Protein AF-A0A9P9PQZ5-F1 (afdb_monomer_lite)

Structure (mmCIF, N/CA/C/O backbone):
data_AF-A0A9P9PQZ5-F1
#
_entry.id   AF-A0A9P9PQZ5-F1
#
loop_
_atom_site.group_PDB
_atom_site.id
_atom_site.type_symbol
_atom_site.label_atom_id
_atom_site.label_alt_id
_atom_site.label_comp_id
_atom_site.label_asym_id
_atom_site.label_entity_id
_atom_site.label_seq_id
_atom_site.pdbx_PDB_ins_code
_atom_site.Cartn_x
_atom_site.Cartn_y
_atom_site.Cartn_z
_atom_site.occupancy
_atom_site.B_iso_or_equiv
_atom_site.auth_seq_id
_atom_site.auth_comp_id
_atom_site.auth_asym_id
_atom_site.auth_atom_id
_atom_site.pdbx_PDB_model_num
ATOM 1 N N . VAL A 1 1 ? 8.000 -2.025 11.837 1.00 77.75 1 VAL A N 1
ATOM 2 C CA . VAL A 1 1 ? 7.475 -1.494 13.121 1.00 77.75 1 VAL A CA 1
ATOM 3 C C . VAL A 1 1 ? 5.986 -1.172 13.038 1.00 77.75 1 VAL A C 1
ATOM 5 O O . VAL A 1 1 ? 5.235 -1.848 13.720 1.00 77.75 1 VAL A O 1
ATOM 8 N N . ALA A 1 2 ? 5.538 -0.250 12.173 1.00 85.12 2 ALA A N 1
ATOM 9 C CA . ALA A 1 2 ? 4.115 0.112 12.037 1.00 85.12 2 ALA A CA 1
ATOM 10 C C . ALA A 1 2 ? 3.178 -1.109 11.877 1.00 85.12 2 ALA A C 1
ATOM 12 O O . ALA A 1 2 ? 2.240 -1.282 12.643 1.00 85.12 2 ALA A O 1
ATOM 13 N N . PHE A 1 3 ? 3.499 -2.036 10.969 1.00 86.75 3 PHE A N 1
ATOM 14 C CA . PHE A 1 3 ? 2.690 -3.246 10.754 1.00 86.75 3 PHE A CA 1
ATOM 15 C C . PHE A 1 3 ? 2.544 -4.134 11.991 1.00 86.75 3 PHE A C 1
ATOM 17 O O . PHE A 1 3 ? 1.441 -4.551 12.331 1.00 86.75 3 PHE A O 1
ATOM 24 N N . VAL A 1 4 ? 3.650 -4.360 12.700 1.00 91.50 4 VAL A N 1
ATOM 25 C CA . VAL A 1 4 ? 3.657 -5.147 13.937 1.00 91.50 4 VAL A CA 1
ATOM 26 C C . VAL A 1 4 ? 2.795 -4.468 15.001 1.00 91.50 4 VAL A C 1
ATOM 28 O O . VAL A 1 4 ? 1.971 -5.130 15.620 1.00 91.50 4 VAL A O 1
ATOM 31 N N . LEU A 1 5 ? 2.912 -3.143 15.159 1.00 90.25 5 LEU A N 1
ATOM 32 C CA . LEU A 1 5 ? 2.084 -2.378 16.096 1.00 90.25 5 LEU A CA 1
ATOM 33 C C . LEU A 1 5 ? 0.595 -2.468 15.746 1.00 90.25 5 LEU A C 1
ATOM 35 O O . LEU A 1 5 ? -0.219 -2.685 16.639 1.00 90.25 5 LEU A O 1
ATOM 39 N N . THR A 1 6 ? 0.235 -2.360 14.463 1.00 89.69 6 THR A N 1
ATOM 40 C CA . THR A 1 6 ? -1.161 -2.508 14.029 1.00 89.69 6 THR A CA 1
ATOM 41 C C . THR A 1 6 ? -1.720 -3.863 14.445 1.00 89.69 6 THR A C 1
ATOM 43 O O . THR A 1 6 ? -2.796 -3.904 15.032 1.00 89.69 6 THR A O 1
ATOM 46 N N . ILE A 1 7 ? -1.002 -4.962 14.194 1.00 91.88 7 ILE A N 1
ATOM 47 C CA . ILE A 1 7 ? -1.482 -6.308 14.541 1.00 91.88 7 ILE A CA 1
ATOM 48 C C . ILE A 1 7 ? -1.582 -6.478 16.060 1.00 91.88 7 ILE A C 1
ATOM 50 O O . ILE A 1 7 ? -2.645 -6.854 16.554 1.00 91.88 7 ILE A O 1
ATOM 54 N N . SER A 1 8 ? -0.520 -6.158 16.804 1.00 93.75 8 SER A N 1
ATOM 55 C CA . SER A 1 8 ? -0.482 -6.361 18.258 1.00 93.75 8 SER A CA 1
ATOM 56 C C . SER A 1 8 ? -1.590 -5.593 18.979 1.00 93.75 8 SER A C 1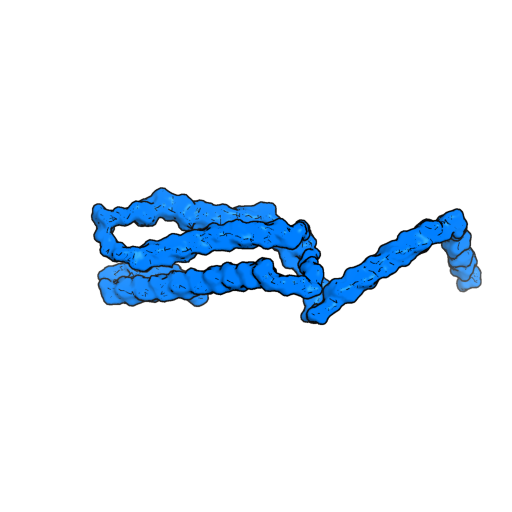
ATOM 58 O O . SER A 1 8 ? -2.344 -6.185 19.748 1.00 93.75 8 SER A O 1
ATOM 60 N N . PHE A 1 9 ? -1.759 -4.302 18.675 1.00 92.25 9 PHE A N 1
ATOM 61 C CA . PHE A 1 9 ? -2.799 -3.484 19.305 1.00 92.25 9 PHE A CA 1
ATOM 62 C C . PHE A 1 9 ? -4.204 -3.807 18.791 1.00 92.25 9 PHE A C 1
ATOM 64 O O . PHE A 1 9 ? -5.182 -3.538 19.484 1.00 92.25 9 PHE A O 1
ATOM 71 N N . THR A 1 10 ? -4.339 -4.385 17.591 1.00 90.75 10 THR A N 1
ATOM 72 C CA . THR A 1 10 ? -5.624 -4.937 17.130 1.00 90.75 10 THR A CA 1
ATOM 73 C C . THR A 1 10 ? -6.041 -6.098 18.014 1.00 90.75 10 THR A C 1
ATOM 75 O O . THR A 1 10 ? -7.138 -6.068 18.564 1.00 90.75 10 THR A O 1
ATOM 78 N N . ILE A 1 11 ? -5.148 -7.067 18.221 1.00 93.56 11 ILE A N 1
ATOM 79 C CA . ILE A 1 11 ? -5.395 -8.211 19.104 1.00 93.56 11 ILE A CA 1
ATOM 80 C C . ILE A 1 11 ? -5.730 -7.719 20.518 1.00 93.56 11 ILE A C 1
ATOM 82 O O . ILE A 1 11 ? -6.761 -8.097 21.067 1.00 93.56 11 ILE A O 1
ATOM 86 N N . GLU A 1 12 ? -4.925 -6.819 21.085 1.00 92.12 12 GLU A N 1
ATOM 87 C CA . GLU A 1 12 ? -5.163 -6.292 22.435 1.00 92.12 12 GLU A CA 1
ATOM 88 C C . GLU A 1 12 ? -6.527 -5.595 22.567 1.00 92.12 12 GLU A C 1
ATOM 90 O O . GLU A 1 12 ? -7.256 -5.848 23.526 1.00 92.12 12 GLU A O 1
ATOM 95 N N . SER A 1 13 ? -6.922 -4.793 21.572 1.00 88.75 13 SER A N 1
ATOM 96 C CA . SER A 1 13 ? -8.229 -4.122 21.539 1.00 88.75 13 SER A CA 1
ATOM 97 C C . SER A 1 13 ? -9.412 -5.107 21.523 1.00 88.75 13 SER A C 1
ATOM 99 O O . SER A 1 13 ? -10.468 -4.799 22.080 1.00 88.75 13 SER A O 1
ATOM 101 N N . PHE A 1 14 ? -9.242 -6.299 20.933 1.00 88.94 14 PHE A N 1
ATOM 102 C CA . PHE A 1 14 ? -10.271 -7.347 20.912 1.00 88.94 14 PHE A CA 1
ATOM 103 C C . PHE A 1 14 ? -10.408 -8.095 22.243 1.00 88.94 14 PHE A C 1
ATOM 105 O O . PHE A 1 14 ? -11.520 -8.477 22.606 1.00 88.94 14 PHE A O 1
ATOM 112 N N . TYR A 1 15 ? -9.305 -8.313 22.962 1.00 92.12 15 TYR A N 1
ATOM 113 C CA . TYR A 1 15 ? -9.300 -9.111 24.195 1.00 92.12 15 TYR A CA 1
ATOM 114 C C . TYR A 1 15 ? -9.419 -8.282 25.483 1.00 92.12 15 TYR A C 1
ATOM 116 O O . TYR A 1 15 ? -9.576 -8.857 26.559 1.00 92.12 15 TYR A O 1
ATOM 124 N N . THR A 1 16 ? -9.376 -6.949 25.403 1.00 92.31 16 THR A N 1
ATOM 125 C CA . THR A 1 16 ? -9.509 -6.064 26.568 1.00 92.31 16 THR A CA 1
ATOM 126 C C . THR A 1 16 ? -10.906 -5.445 26.690 1.00 92.31 16 THR A C 1
ATOM 128 O O . THR A 1 16 ? -11.510 -5.009 25.708 1.00 92.31 16 THR A O 1
ATOM 131 N N . LEU A 1 17 ? -11.421 -5.363 27.921 1.00 91.25 17 LEU A N 1
ATOM 132 C CA . LEU A 1 17 ? -12.649 -4.622 28.243 1.00 91.25 17 LEU A CA 1
ATOM 133 C C . LEU A 1 17 ? -12.361 -3.211 28.786 1.00 91.25 17 LEU A C 1
ATOM 135 O O . LEU A 1 17 ? -13.286 -2.406 28.897 1.00 91.25 17 LEU A O 1
ATOM 139 N N . ASP A 1 18 ? -11.103 -2.885 29.103 1.00 92.75 18 ASP A N 1
ATOM 140 C CA . ASP A 1 18 ? -10.734 -1.576 29.647 1.00 92.75 18 ASP A CA 1
ATOM 141 C C . ASP A 1 18 ? -10.797 -0.490 28.560 1.00 92.75 18 ASP A C 1
ATOM 143 O O . ASP A 1 18 ? -10.014 -0.470 27.604 1.00 92.75 18 ASP A O 1
ATOM 147 N N . ALA A 1 19 ? -11.715 0.462 28.733 1.00 90.88 19 ALA A N 1
ATOM 148 C CA . ALA A 1 19 ? -11.906 1.585 27.823 1.00 90.88 19 ALA A CA 1
ATOM 149 C C . ALA A 1 19 ? -10.646 2.453 27.655 1.00 90.88 19 ALA A C 1
ATOM 151 O O . ALA A 1 19 ? -10.428 3.012 26.577 1.00 90.88 19 ALA A O 1
ATOM 152 N N . LYS A 1 20 ? -9.793 2.569 28.679 1.00 92.75 20 LYS A N 1
ATOM 153 C CA . LYS A 1 20 ? -8.542 3.332 28.591 1.00 92.75 20 LYS A CA 1
ATOM 154 C C . LYS A 1 20 ? -7.564 2.657 27.631 1.00 92.75 20 LYS A C 1
ATOM 156 O O . LYS A 1 20 ? -7.021 3.326 26.753 1.00 92.75 20 LYS A O 1
ATOM 161 N N . ILE A 1 21 ? -7.391 1.341 27.759 1.00 90.75 21 ILE A N 1
ATOM 162 C CA . ILE A 1 21 ? -6.504 0.552 26.891 1.00 90.75 21 ILE A CA 1
ATOM 163 C C . ILE A 1 21 ? -7.018 0.583 25.449 1.00 90.75 21 ILE A C 1
ATOM 165 O O . ILE A 1 21 ? -6.238 0.830 24.531 1.00 90.75 21 ILE A O 1
ATOM 169 N N . LYS A 1 22 ? -8.335 0.460 25.238 1.00 90.44 22 LYS A N 1
ATOM 170 C CA . LYS A 1 22 ? -8.943 0.560 23.897 1.00 90.44 22 LYS A CA 1
ATOM 171 C C . LYS A 1 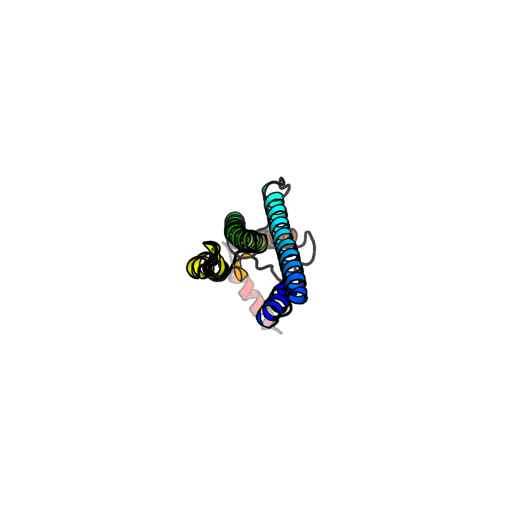22 ? -8.689 1.909 23.230 1.00 90.44 22 LYS A C 1
ATOM 173 O O . LYS A 1 22 ? -8.368 1.953 22.046 1.00 90.44 22 LYS A O 1
ATOM 178 N N . ASN A 1 23 ? -8.800 3.007 23.978 1.00 91.56 23 ASN A N 1
ATOM 179 C CA . ASN A 1 23 ? -8.508 4.340 23.449 1.00 91.56 23 ASN A CA 1
ATOM 180 C C . ASN A 1 23 ? -7.032 4.484 23.055 1.00 91.56 23 ASN A C 1
ATOM 182 O O . ASN A 1 23 ? -6.733 5.008 21.983 1.00 91.56 23 ASN A O 1
ATOM 186 N N . VAL A 1 24 ? -6.109 3.993 23.886 1.00 93.00 24 VAL A N 1
ATOM 187 C CA . VAL A 1 24 ? -4.674 3.996 23.561 1.00 93.00 24 VAL A CA 1
ATOM 188 C C . VAL A 1 24 ? -4.398 3.146 22.316 1.00 93.00 24 VAL A C 1
ATOM 190 O O . VAL A 1 24 ? -3.735 3.619 21.393 1.00 93.00 24 VAL A O 1
ATOM 193 N N . ALA A 1 25 ? -4.966 1.940 22.242 1.00 92.50 25 ALA A N 1
ATOM 194 C CA . ALA A 1 25 ? -4.839 1.052 21.090 1.00 92.50 25 ALA A CA 1
ATOM 195 C C . ALA A 1 25 ? -5.353 1.708 19.797 1.00 92.50 25 ALA A C 1
ATOM 197 O O . ALA A 1 25 ? -4.666 1.664 18.777 1.00 92.50 25 ALA A O 1
ATOM 198 N N . LEU A 1 26 ? -6.506 2.385 19.848 1.00 91.19 26 LEU A N 1
ATOM 199 C CA . LEU A 1 26 ? -7.072 3.127 18.717 1.00 91.19 26 LEU A CA 1
ATOM 200 C C . LEU A 1 26 ? -6.111 4.214 18.212 1.00 91.19 26 LEU A C 1
ATOM 202 O O . LEU A 1 26 ? -5.856 4.314 17.012 1.00 91.19 26 LEU A O 1
ATOM 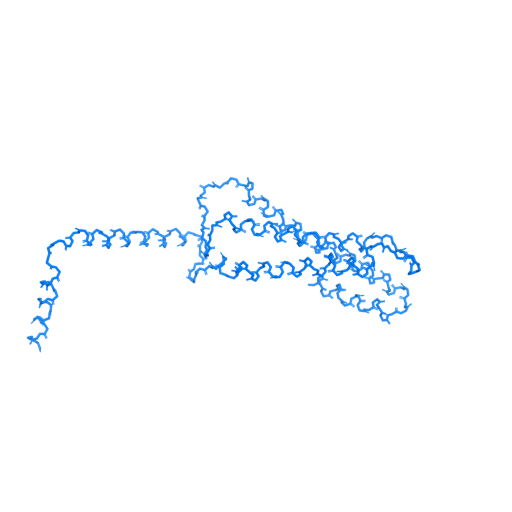206 N N . TRP A 1 27 ? -5.553 5.026 19.114 1.00 93.56 27 TRP A N 1
ATOM 207 C CA . TRP A 1 27 ? -4.604 6.078 18.738 1.00 93.56 27 TRP A CA 1
ATOM 208 C 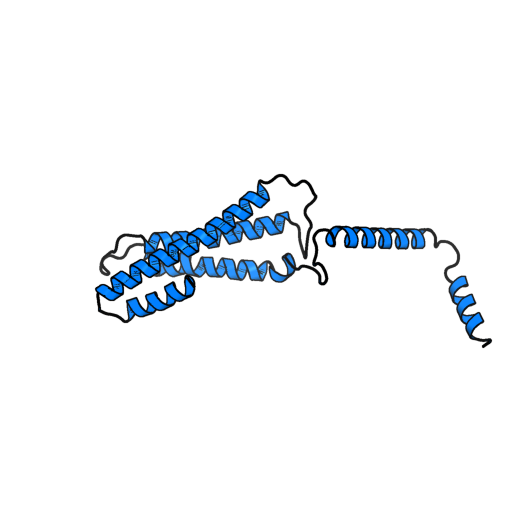C . TRP A 1 27 ? -3.325 5.512 18.121 1.00 93.56 27 TRP A C 1
ATOM 210 O O . TRP A 1 27 ? -2.833 6.052 17.128 1.00 93.56 27 TRP A O 1
ATOM 220 N N . ILE A 1 28 ? -2.820 4.398 18.651 1.00 93.25 28 ILE A N 1
ATOM 221 C CA . ILE A 1 28 ? -1.644 3.716 18.100 1.00 93.25 28 ILE A CA 1
ATOM 222 C C . ILE A 1 28 ? -1.942 3.152 16.704 1.00 93.25 28 ILE A C 1
ATOM 224 O O . ILE A 1 28 ? -1.138 3.329 15.788 1.00 93.25 28 ILE A O 1
ATOM 228 N N . GLN A 1 29 ? -3.108 2.535 16.499 1.00 92.31 29 GLN A N 1
ATOM 229 C CA . GLN A 1 29 ? -3.537 2.038 15.186 1.00 92.31 29 GLN A CA 1
ATOM 230 C C . GLN A 1 29 ? -3.702 3.172 14.163 1.00 92.31 29 GLN A C 1
ATOM 232 O O . GLN A 1 29 ? -3.252 3.046 13.019 1.00 92.31 29 GLN A O 1
ATOM 237 N N . ARG A 1 30 ? -4.283 4.306 14.571 1.00 94.31 30 ARG A N 1
ATOM 238 C CA . ARG A 1 30 ? -4.414 5.510 13.735 1.00 94.31 30 ARG A CA 1
ATOM 239 C C . ARG A 1 30 ? -3.055 6.078 13.332 1.00 94.31 30 ARG A C 1
ATOM 241 O O . ARG A 1 30 ? -2.840 6.355 12.152 1.00 94.31 30 ARG A O 1
ATOM 248 N N . ALA A 1 31 ? -2.127 6.196 14.282 1.00 94.69 31 ALA A N 1
ATOM 249 C CA . ALA A 1 31 ? -0.765 6.656 14.019 1.00 94.69 31 ALA A CA 1
ATOM 250 C C . ALA A 1 31 ? -0.011 5.696 13.084 1.00 94.69 31 ALA A C 1
ATOM 252 O O . ALA A 1 31 ? 0.627 6.131 12.126 1.00 94.69 31 ALA A O 1
ATOM 253 N N . SER A 1 32 ? -0.139 4.385 13.307 1.00 93.00 32 SER A N 1
ATOM 254 C CA . SER A 1 32 ? 0.447 3.368 12.431 1.00 93.00 32 SER A CA 1
ATOM 255 C C . SER A 1 32 ? -0.076 3.471 10.993 1.00 93.00 32 SER A C 1
ATOM 257 O O . SER A 1 32 ? 0.705 3.434 10.039 1.00 93.00 32 SER A O 1
ATOM 259 N N . SER A 1 33 ? -1.386 3.683 10.836 1.00 92.56 33 SER A N 1
ATOM 260 C CA . SER A 1 33 ? -2.030 3.842 9.527 1.00 92.56 33 SER A CA 1
ATOM 261 C C . SER A 1 33 ? -1.529 5.088 8.789 1.00 92.56 33 SER A C 1
ATOM 263 O O . SER A 1 33 ? -1.268 5.016 7.590 1.00 92.56 33 SER A O 1
ATOM 265 N N . ILE A 1 34 ? -1.300 6.202 9.500 1.00 94.88 34 ILE A N 1
ATOM 266 C CA . ILE A 1 34 ? -0.662 7.402 8.925 1.00 94.88 34 ILE A CA 1
ATOM 267 C C . ILE A 1 34 ? 0.740 7.075 8.415 1.00 94.88 34 ILE A C 1
ATOM 269 O O . ILE A 1 34 ? 1.073 7.412 7.282 1.00 94.88 34 ILE A O 1
ATOM 273 N N . ILE A 1 35 ? 1.566 6.416 9.232 1.00 94.31 35 ILE A N 1
ATOM 274 C CA . ILE A 1 35 ? 2.957 6.107 8.870 1.00 94.31 35 ILE A CA 1
ATOM 275 C C . ILE A 1 35 ? 3.004 5.230 7.612 1.00 94.31 35 ILE A C 1
ATOM 277 O O . ILE A 1 35 ? 3.804 5.485 6.712 1.00 94.31 35 ILE A O 1
ATOM 281 N N . MET A 1 36 ? 2.129 4.225 7.516 1.00 92.25 36 MET A N 1
ATOM 282 C CA . MET A 1 36 ? 2.026 3.386 6.320 1.00 92.25 36 MET A CA 1
ATOM 283 C C . MET A 1 36 ? 1.538 4.158 5.092 1.00 92.25 36 MET A C 1
ATOM 285 O O . MET A 1 36 ? 2.076 3.958 4.001 1.00 92.25 36 MET A O 1
ATOM 289 N N . LEU A 1 37 ? 0.539 5.031 5.249 1.00 95.12 37 LEU A N 1
ATOM 290 C CA . LEU A 1 37 ? 0.042 5.865 4.157 1.00 95.12 37 LEU A CA 1
ATOM 291 C C . LEU A 1 37 ? 1.150 6.783 3.633 1.00 95.12 37 LEU A C 1
ATOM 293 O O . LEU A 1 37 ? 1.397 6.812 2.431 1.00 95.12 37 LEU A O 1
ATOM 297 N N . LEU A 1 38 ? 1.869 7.468 4.526 1.00 95.62 38 LEU A N 1
ATOM 298 C CA . LEU A 1 38 ? 2.979 8.351 4.163 1.00 95.62 38 LEU A CA 1
ATOM 299 C C . LEU A 1 38 ? 4.101 7.600 3.445 1.00 95.62 38 LEU A C 1
ATOM 301 O O . LEU A 1 38 ? 4.620 8.099 2.451 1.00 95.62 38 LEU A O 1
ATOM 305 N N . PHE A 1 39 ? 4.446 6.395 3.904 1.00 94.06 39 PHE A N 1
ATOM 306 C CA . PHE A 1 39 ? 5.440 5.557 3.234 1.00 94.06 39 PHE A CA 1
ATOM 307 C C . PHE A 1 39 ? 5.031 5.231 1.788 1.00 94.06 39 PHE A C 1
ATOM 309 O O . PHE A 1 39 ? 5.827 5.403 0.867 1.00 94.06 39 PHE A O 1
ATOM 316 N N . ASN A 1 40 ? 3.773 4.838 1.567 1.00 94.44 40 ASN A N 1
ATOM 317 C CA . ASN A 1 40 ? 3.277 4.532 0.223 1.00 94.44 40 ASN A CA 1
ATOM 318 C C . ASN A 1 40 ? 3.156 5.787 -0.653 1.00 94.44 40 ASN A C 1
ATOM 320 O O . ASN A 1 40 ? 3.521 5.762 -1.828 1.00 94.44 40 ASN A O 1
ATOM 324 N N . VAL A 1 41 ? 2.706 6.913 -0.098 1.00 95.50 41 VAL A N 1
ATOM 325 C CA . VAL A 1 41 ? 2.679 8.191 -0.825 1.00 95.50 41 VAL A CA 1
ATOM 326 C C . VAL A 1 41 ? 4.097 8.618 -1.215 1.00 95.50 41 VAL A C 1
ATOM 328 O O . VAL A 1 41 ? 4.305 9.050 -2.346 1.00 95.50 41 VAL A O 1
ATOM 331 N N . ALA A 1 42 ? 5.094 8.429 -0.347 1.00 95.06 42 ALA A N 1
ATOM 332 C CA . ALA A 1 42 ? 6.489 8.708 -0.678 1.00 95.06 42 ALA A CA 1
ATOM 333 C C . ALA A 1 42 ? 6.981 7.852 -1.858 1.00 95.06 42 ALA A C 1
ATOM 335 O O . ALA A 1 42 ? 7.585 8.385 -2.790 1.00 95.06 42 ALA A O 1
ATOM 336 N N . SER A 1 43 ? 6.662 6.553 -1.884 1.00 92.75 43 SER A N 1
ATOM 337 C CA . SER A 1 43 ? 6.964 5.689 -3.034 1.00 92.75 43 SER A CA 1
ATOM 338 C C . SER A 1 43 ? 6.296 6.173 -4.329 1.00 92.75 43 SER A C 1
ATOM 340 O O . SER A 1 43 ? 6.925 6.139 -5.388 1.00 92.75 43 SER A O 1
ATOM 342 N N . LEU A 1 44 ? 5.063 6.691 -4.260 1.00 94.06 44 LEU A N 1
ATOM 343 C CA . LEU A 1 44 ? 4.375 7.266 -5.423 1.00 94.06 44 LEU A CA 1
ATOM 344 C C . LEU A 1 44 ? 5.058 8.547 -5.907 1.00 94.06 44 LEU A C 1
ATOM 346 O O . LEU A 1 44 ? 5.195 8.750 -7.115 1.00 94.06 44 LEU A O 1
ATOM 350 N N . VAL A 1 45 ? 5.493 9.404 -4.981 1.00 94.88 45 VAL A N 1
ATOM 351 C CA . VAL A 1 45 ? 6.214 10.642 -5.303 1.00 94.88 45 VAL A CA 1
ATOM 352 C C . VAL A 1 45 ? 7.532 10.316 -6.001 1.00 94.88 45 VAL A C 1
ATOM 354 O O . VAL A 1 45 ? 7.832 10.921 -7.027 1.00 94.88 45 VAL A O 1
ATOM 357 N N . ILE A 1 46 ? 8.279 9.321 -5.513 1.00 93.75 46 ILE A N 1
ATOM 358 C CA . ILE A 1 46 ? 9.527 8.865 -6.144 1.00 93.75 46 ILE A CA 1
ATOM 359 C C . ILE A 1 46 ? 9.257 8.328 -7.556 1.00 93.75 46 ILE A C 1
ATOM 361 O O . ILE A 1 46 ? 9.962 8.693 -8.499 1.00 93.75 46 ILE A O 1
ATOM 365 N N . LEU A 1 47 ? 8.222 7.500 -7.728 1.00 92.81 47 LEU A N 1
ATOM 366 C CA . LEU A 1 47 ? 7.844 6.977 -9.042 1.00 92.81 47 LEU A CA 1
ATOM 367 C C . LEU A 1 47 ? 7.443 8.099 -10.009 1.00 92.81 47 LEU A C 1
ATOM 369 O O . LEU A 1 47 ? 7.908 8.129 -11.146 1.00 92.81 47 LEU A O 1
ATOM 373 N N . SER A 1 48 ? 6.630 9.045 -9.543 1.00 92.50 48 SER A N 1
ATOM 374 C CA . SER A 1 48 ? 6.206 10.207 -10.329 1.00 92.50 48 SER A CA 1
ATOM 375 C C . SER A 1 48 ? 7.411 11.048 -10.735 1.00 92.50 48 SER A C 1
ATOM 377 O O . SER A 1 48 ? 7.574 11.360 -11.912 1.00 92.50 48 SER A O 1
ATOM 379 N N . LEU A 1 49 ? 8.315 11.339 -9.796 1.00 92.50 49 LEU A N 1
ATOM 380 C CA . LEU A 1 49 ? 9.544 12.071 -10.079 1.00 92.50 49 LEU A CA 1
ATOM 381 C C . LEU A 1 49 ? 10.395 11.344 -11.130 1.00 92.50 49 LEU A C 1
ATOM 383 O O . LEU A 1 49 ? 10.898 11.982 -12.044 1.00 92.50 49 LEU A O 1
ATOM 387 N N . SER A 1 50 ? 10.493 10.013 -11.070 1.00 89.69 50 SER A N 1
ATOM 388 C CA . SER A 1 50 ? 11.230 9.216 -12.065 1.00 89.69 50 SER A CA 1
ATOM 389 C C . SER A 1 50 ? 10.644 9.289 -13.484 1.00 89.69 50 SER A C 1
ATOM 391 O O . SER A 1 50 ? 11.376 9.109 -14.462 1.00 89.69 50 SER A O 1
ATOM 393 N N . ILE A 1 51 ? 9.335 9.532 -13.601 1.00 89.56 51 ILE A N 1
ATOM 394 C CA . ILE A 1 51 ? 8.625 9.661 -14.881 1.00 89.56 51 ILE A CA 1
ATOM 395 C C . ILE A 1 51 ? 8.716 11.095 -15.416 1.00 89.56 51 ILE A C 1
ATOM 397 O O . ILE A 1 51 ? 8.911 11.282 -16.615 1.00 89.56 51 ILE A O 1
ATOM 401 N N . PHE A 1 52 ? 8.577 12.098 -14.545 1.00 89.81 52 PHE A N 1
ATOM 402 C CA . PHE A 1 52 ? 8.573 13.510 -14.939 1.00 89.81 52 PHE A CA 1
ATOM 403 C C . PHE A 1 52 ? 9.971 14.108 -15.111 1.00 89.81 52 PHE A C 1
ATOM 405 O O . PHE A 1 52 ? 10.122 15.083 -15.847 1.00 89.81 52 PHE A O 1
ATOM 412 N N . LEU A 1 53 ? 10.992 13.564 -14.442 1.00 89.25 53 LEU A N 1
ATOM 413 C CA . LEU A 1 53 ? 12.341 14.106 -14.529 1.00 89.25 53 LEU A CA 1
ATOM 414 C C . LEU A 1 53 ? 12.949 13.809 -15.915 1.00 89.25 53 LEU A C 1
ATOM 416 O O . LEU A 1 53 ? 13.020 12.640 -16.314 1.00 89.25 53 LEU A O 1
ATOM 420 N N . PRO A 1 54 ? 13.405 14.838 -16.656 1.00 80.88 54 PRO A N 1
ATOM 421 C CA . PRO A 1 54 ? 14.013 14.648 -17.965 1.00 80.88 54 PRO A CA 1
ATOM 422 C C . PRO A 1 54 ? 15.273 13.791 -17.841 1.00 80.88 54 PRO A C 1
ATOM 424 O O . PRO A 1 54 ? 16.117 14.005 -16.970 1.00 80.88 54 PRO A O 1
ATOM 427 N N . ARG A 1 55 ? 15.395 12.793 -18.719 1.00 77.12 55 ARG A N 1
ATOM 428 C CA . ARG A 1 55 ? 16.528 11.865 -18.722 1.00 77.12 55 ARG A CA 1
ATOM 429 C C . ARG A 1 55 ? 17.615 12.361 -19.663 1.00 77.12 55 ARG A C 1
ATOM 431 O O . ARG A 1 55 ? 17.370 12.524 -20.852 1.00 77.12 55 ARG A O 1
ATOM 438 N N . THR A 1 56 ? 18.819 12.531 -19.126 1.00 75.62 56 THR A N 1
ATOM 439 C CA . THR A 1 56 ? 20.020 12.880 -19.904 1.00 75.62 56 THR A CA 1
ATOM 440 C C . THR A 1 56 ? 20.581 11.680 -20.672 1.00 75.62 56 THR A C 1
ATOM 442 O O . THR A 1 56 ? 21.183 11.857 -21.724 1.00 75.62 56 THR A O 1
ATOM 445 N N . SER A 1 57 ? 20.350 10.458 -20.177 1.00 74.31 57 SER A N 1
ATOM 446 C CA . SER A 1 57 ? 20.882 9.220 -20.757 1.00 74.31 57 SER A CA 1
ATOM 447 C C . SER A 1 57 ? 19.771 8.207 -21.038 1.00 74.31 57 SER A C 1
ATOM 449 O O . SER A 1 57 ? 18.781 8.163 -20.294 1.00 74.31 57 SER A O 1
ATOM 451 N N . PRO A 1 58 ? 19.914 7.372 -22.087 1.00 74.50 58 PRO A N 1
ATOM 452 C CA . PRO A 1 58 ? 18.957 6.316 -22.373 1.00 74.50 58 PRO A CA 1
ATOM 453 C C . PRO A 1 58 ? 18.853 5.366 -21.172 1.00 74.50 58 PRO A C 1
ATOM 455 O O . PRO A 1 58 ? 19.874 4.993 -20.590 1.00 74.50 58 PRO A O 1
ATOM 458 N N . PRO A 1 59 ? 17.629 4.994 -20.767 1.00 73.88 59 PRO A N 1
ATOM 459 C CA . PRO A 1 59 ? 17.428 4.181 -19.584 1.00 73.88 59 PRO A CA 1
ATOM 460 C C . PRO A 1 59 ? 17.942 2.765 -19.806 1.00 73.88 59 PRO A C 1
ATOM 462 O O . PRO A 1 59 ? 17.671 2.135 -20.829 1.00 73.88 59 PRO A O 1
ATOM 465 N N . GLU A 1 60 ? 18.660 2.265 -18.814 1.00 74.50 60 GLU A N 1
ATOM 466 C CA . GLU A 1 60 ? 19.181 0.914 -18.842 1.00 74.50 60 GLU A CA 1
ATOM 467 C C . GLU A 1 60 ? 18.077 -0.097 -18.539 1.00 74.50 60 GLU A C 1
ATOM 469 O O . GLU A 1 60 ? 17.291 0.058 -17.599 1.00 74.50 60 GLU A O 1
ATOM 474 N N . ASN A 1 61 ? 17.983 -1.121 -19.383 1.00 77.62 61 ASN A N 1
ATOM 475 C CA . ASN A 1 61 ? 16.919 -2.102 -19.311 1.00 77.62 61 ASN A CA 1
ATOM 476 C C . ASN A 1 61 ? 17.443 -3.423 -18.739 1.00 77.62 61 ASN A C 1
ATOM 478 O O . ASN A 1 61 ? 17.943 -4.262 -19.477 1.00 77.62 61 ASN A O 1
ATOM 482 N N . PHE A 1 62 ? 17.314 -3.602 -17.426 1.00 77.19 62 PHE A N 1
ATOM 483 C CA . PHE A 1 62 ? 17.763 -4.808 -16.717 1.00 77.19 62 PHE A CA 1
ATOM 484 C C . PHE A 1 62 ? 16.740 -5.938 -16.729 1.00 77.19 62 PHE A C 1
ATOM 486 O O . PHE A 1 62 ? 15.561 -5.671 -16.569 1.00 77.19 62 PHE A O 1
ATOM 493 N N . GLY A 1 63 ? 17.144 -7.200 -16.830 1.00 82.19 63 GLY A N 1
ATOM 494 C CA . GLY A 1 63 ? 16.195 -8.319 -16.820 1.00 82.19 63 GLY A CA 1
ATOM 495 C C . GLY A 1 63 ? 15.309 -8.352 -18.072 1.00 82.19 63 GLY A C 1
ATOM 496 O O . GLY A 1 63 ? 15.729 -7.957 -19.158 1.00 82.19 63 GLY A O 1
ATOM 497 N N . ALA A 1 64 ? 14.076 -8.845 -17.943 1.00 79.00 64 ALA A N 1
ATOM 498 C CA . ALA A 1 64 ? 13.191 -9.071 -19.089 1.00 79.00 64 ALA A CA 1
ATOM 499 C C . ALA A 1 64 ? 12.177 -7.934 -19.337 1.00 79.00 64 ALA A C 1
ATOM 501 O O . ALA A 1 64 ? 11.637 -7.334 -18.407 1.00 79.00 64 ALA A O 1
ATOM 502 N N . GLY A 1 65 ? 11.844 -7.702 -20.612 1.00 85.44 65 GLY A N 1
ATOM 503 C CA . GLY A 1 65 ? 10.764 -6.801 -21.038 1.00 85.44 65 GLY A CA 1
ATOM 504 C C . GLY A 1 65 ? 11.186 -5.343 -21.232 1.00 85.44 65 GLY A C 1
ATOM 505 O O . GLY A 1 65 ? 12.338 -4.981 -21.031 1.00 85.44 65 GLY A O 1
ATOM 506 N N . SER A 1 66 ? 10.254 -4.488 -21.664 1.00 86.94 66 SER A N 1
ATOM 507 C CA . SER A 1 66 ? 10.516 -3.060 -21.898 1.00 86.94 66 SER A CA 1
ATOM 508 C C . SER A 1 66 ? 10.364 -2.237 -20.617 1.00 86.94 66 SER A C 1
ATOM 510 O O . SER A 1 66 ? 9.483 -2.502 -19.801 1.00 86.94 66 SER A O 1
ATOM 512 N N . ILE A 1 67 ? 11.159 -1.172 -20.466 1.00 86.31 67 ILE A N 1
ATOM 513 C CA . ILE A 1 67 ? 11.052 -0.237 -19.327 1.00 86.31 67 ILE A CA 1
ATOM 514 C C . ILE A 1 67 ? 9.646 0.361 -19.210 1.00 86.31 67 ILE A C 1
ATOM 516 O O . ILE A 1 67 ? 9.143 0.519 -18.104 1.00 86.31 67 ILE A O 1
ATOM 520 N N . LYS A 1 68 ? 8.975 0.624 -20.340 1.00 87.94 68 LYS A N 1
ATOM 521 C CA . LYS A 1 68 ? 7.579 1.085 -20.347 1.00 87.94 68 LYS A CA 1
ATOM 522 C C . LYS A 1 68 ? 6.656 0.069 -19.675 1.00 87.94 68 LYS A C 1
ATOM 524 O O . LYS A 1 68 ? 5.886 0.451 -18.804 1.00 87.94 68 LYS A O 1
ATOM 529 N N . GLY A 1 69 ? 6.784 -1.216 -20.017 1.00 90.25 69 GLY A N 1
ATOM 530 C CA . GLY A 1 69 ? 6.006 -2.286 -19.389 1.00 90.25 69 GLY A CA 1
ATOM 531 C C . GLY A 1 69 ? 6.257 -2.380 -17.884 1.00 90.25 69 GLY A C 1
ATOM 532 O O . GLY A 1 69 ? 5.310 -2.479 -17.110 1.00 90.25 69 GLY A O 1
ATOM 533 N N . LYS A 1 70 ? 7.518 -2.251 -17.458 1.00 90.19 70 LYS A N 1
ATOM 534 C CA . LYS A 1 70 ? 7.902 -2.230 -16.035 1.00 90.19 70 LYS A CA 1
ATOM 535 C C . LYS A 1 70 ? 7.240 -1.092 -15.280 1.00 90.19 70 LYS A C 1
ATOM 537 O O . LYS A 1 70 ? 6.653 -1.314 -14.225 1.00 90.19 70 LYS A O 1
ATOM 542 N N . THR A 1 71 ? 7.309 0.113 -15.841 1.00 91.12 71 THR A N 1
ATOM 543 C CA . THR A 1 71 ? 6.671 1.294 -15.263 1.00 91.12 71 THR A CA 1
ATOM 544 C C . THR A 1 71 ? 5.155 1.124 -15.210 1.00 91.12 71 THR A C 1
ATOM 546 O O . THR A 1 71 ? 4.573 1.403 -14.171 1.00 91.12 71 THR A O 1
ATOM 549 N N . THR A 1 72 ? 4.510 0.601 -16.259 1.00 92.50 72 THR A N 1
ATOM 550 C CA . THR A 1 72 ? 3.060 0.347 -16.253 1.00 92.50 72 THR A CA 1
ATOM 551 C C . THR A 1 72 ? 2.657 -0.651 -15.172 1.00 92.50 72 THR A C 1
ATOM 553 O O . THR A 1 72 ? 1.732 -0.367 -14.416 1.00 92.50 72 THR A O 1
ATOM 556 N N . ILE A 1 73 ? 3.358 -1.784 -15.057 1.00 93.00 73 ILE A N 1
ATOM 557 C CA . ILE A 1 73 ? 3.089 -2.782 -14.011 1.00 93.00 73 ILE A CA 1
ATOM 558 C C . ILE A 1 73 ? 3.225 -2.133 -12.633 1.00 93.00 73 ILE A C 1
ATOM 560 O O . ILE A 1 73 ? 2.325 -2.259 -11.805 1.00 93.00 73 ILE A O 1
ATOM 564 N N . LEU A 1 74 ? 4.310 -1.388 -12.406 1.00 93.06 74 LEU A N 1
ATOM 565 C CA . LEU A 1 74 ? 4.546 -0.714 -11.136 1.00 93.06 74 LEU A CA 1
ATOM 566 C C . LEU A 1 74 ? 3.453 0.319 -10.828 1.00 93.06 74 LEU A C 1
ATOM 568 O O . LEU A 1 74 ? 2.936 0.321 -9.719 1.00 93.06 74 LEU A O 1
ATOM 572 N N . CYS A 1 75 ? 3.042 1.136 -11.802 1.00 94.12 75 CYS A N 1
ATOM 573 C CA . CYS A 1 75 ? 1.951 2.100 -11.643 1.00 94.12 75 CYS A CA 1
ATOM 574 C C . CYS A 1 75 ? 0.621 1.425 -11.282 1.00 94.12 75 CYS A C 1
ATOM 576 O O . CYS A 1 75 ? -0.070 1.892 -10.378 1.00 94.12 75 CYS A O 1
ATOM 578 N N . VAL A 1 76 ? 0.268 0.328 -11.958 1.00 95.12 76 VAL A N 1
ATOM 579 C CA . VAL A 1 76 ? -0.981 -0.406 -11.700 1.00 95.12 76 VAL A CA 1
ATOM 580 C C . VAL A 1 76 ? -0.975 -1.014 -10.298 1.00 95.12 76 VAL A C 1
ATOM 582 O O . VAL A 1 76 ? -1.936 -0.840 -9.553 1.00 95.12 76 VAL A O 1
ATOM 585 N N . MET A 1 77 ? 0.114 -1.676 -9.903 1.00 95.06 77 MET A N 1
ATOM 586 C CA . MET A 1 77 ? 0.216 -2.264 -8.562 1.00 95.06 77 MET A CA 1
ATOM 587 C C . MET A 1 77 ? 0.225 -1.185 -7.479 1.00 95.06 77 MET A C 1
ATOM 589 O O . MET A 1 77 ? -0.457 -1.320 -6.465 1.00 95.06 77 MET A O 1
ATOM 593 N N . MET A 1 78 ? 0.925 -0.074 -7.723 1.00 95.00 78 MET A N 1
ATOM 594 C CA . MET A 1 78 ? 0.966 1.064 -6.810 1.00 95.00 78 MET A CA 1
ATOM 595 C C . MET A 1 78 ? -0.421 1.672 -6.587 1.00 95.00 78 MET A C 1
ATOM 597 O O . MET A 1 78 ? -0.756 2.026 -5.459 1.00 95.00 78 MET A O 1
ATOM 601 N N . PHE A 1 79 ? -1.242 1.761 -7.636 1.00 95.31 79 PHE A N 1
ATOM 602 C CA . PHE A 1 79 ? -2.624 2.226 -7.529 1.00 95.31 79 PHE A CA 1
ATOM 603 C C . PHE A 1 79 ? -3.445 1.350 -6.574 1.00 95.31 79 PHE A C 1
ATOM 605 O O . PHE A 1 79 ? -4.090 1.882 -5.671 1.00 95.31 79 PHE A O 1
ATOM 612 N N . PHE A 1 80 ? -3.385 0.023 -6.722 1.00 95.56 80 PHE A N 1
ATOM 613 C CA . PHE A 1 80 ? -4.114 -0.890 -5.837 1.00 95.56 80 PHE A CA 1
ATOM 614 C C . PHE A 1 80 ? -3.626 -0.801 -4.390 1.00 95.56 80 PHE A C 1
ATOM 616 O O . PHE A 1 80 ? -4.444 -0.667 -3.482 1.00 95.56 80 PHE A O 1
ATOM 623 N N . VAL A 1 81 ? -2.309 -0.796 -4.167 1.00 94.62 81 VAL A N 1
ATOM 624 C CA . VAL A 1 81 ? -1.739 -0.666 -2.817 1.00 94.62 81 VAL A CA 1
ATOM 625 C C . VAL A 1 81 ? -2.161 0.656 -2.169 1.00 94.62 81 VAL A C 1
ATOM 627 O O . VAL A 1 81 ? -2.586 0.669 -1.012 1.00 94.62 81 VAL A O 1
ATOM 630 N N . LEU A 1 82 ? -2.111 1.765 -2.915 1.00 95.31 82 LEU A N 1
ATOM 631 C CA . LEU A 1 82 ? -2.557 3.072 -2.432 1.00 95.31 82 LEU A CA 1
ATOM 632 C C . LEU A 1 82 ? -4.047 3.104 -2.115 1.00 95.31 82 LEU A C 1
ATOM 634 O O . LEU A 1 82 ? -4.442 3.714 -1.122 1.00 95.31 82 LEU A O 1
ATOM 638 N N . PHE A 1 83 ? -4.869 2.453 -2.930 1.00 95.62 83 PHE A N 1
ATOM 639 C CA . PHE A 1 83 ? -6.297 2.355 -2.681 1.00 95.62 83 PHE A CA 1
ATOM 640 C C . PHE A 1 83 ? -6.581 1.607 -1.371 1.00 95.62 83 PHE A C 1
ATOM 642 O O . PHE A 1 83 ? -7.295 2.135 -0.518 1.00 95.62 83 PHE A O 1
ATOM 649 N N . ILE A 1 84 ? -5.951 0.445 -1.160 1.00 94.06 84 ILE A N 1
ATOM 650 C CA . ILE A 1 84 ? -6.107 -0.358 0.064 1.00 94.06 84 ILE A CA 1
ATOM 651 C C . ILE A 1 84 ? -5.669 0.443 1.293 1.00 94.06 84 ILE A C 1
ATOM 653 O O . ILE A 1 84 ? -6.417 0.543 2.267 1.00 94.06 84 ILE A O 1
ATOM 657 N N . ILE A 1 85 ? -4.478 1.053 1.264 1.00 93.94 85 ILE A N 1
ATOM 658 C CA . ILE A 1 85 ? -3.977 1.785 2.436 1.00 93.94 85 ILE A CA 1
ATOM 659 C C . ILE A 1 85 ? -4.792 3.051 2.719 1.00 93.94 85 ILE A C 1
ATOM 661 O O . ILE A 1 85 ? -5.030 3.372 3.883 1.00 93.94 85 ILE A O 1
ATOM 665 N N . SER A 1 86 ? -5.272 3.738 1.680 1.00 94.38 86 SER A N 1
ATOM 666 C CA . SER A 1 86 ? -6.133 4.916 1.831 1.00 94.38 86 SER A CA 1
ATOM 667 C C . SER A 1 86 ? -7.503 4.538 2.379 1.00 94.38 86 SER A C 1
ATOM 669 O O . SER A 1 86 ? -8.030 5.251 3.229 1.00 94.38 86 SER A O 1
ATOM 671 N N . PHE A 1 87 ? -8.063 3.404 1.947 1.00 93.81 87 PHE A N 1
ATOM 672 C CA . PHE A 1 87 ? -9.312 2.884 2.492 1.00 93.81 87 PHE A CA 1
ATOM 673 C C . PHE A 1 87 ? -9.166 2.555 3.982 1.00 93.81 87 PHE A C 1
ATOM 675 O O . PHE A 1 87 ? -9.940 3.063 4.789 1.00 93.81 87 PHE A O 1
ATOM 682 N N . ARG A 1 88 ? -8.116 1.814 4.366 1.00 91.44 88 ARG A N 1
ATOM 683 C CA . ARG A 1 88 ? -7.819 1.478 5.774 1.00 91.44 88 ARG A CA 1
ATOM 684 C C . ARG A 1 88 ? -7.570 2.716 6.632 1.00 91.44 88 ARG A C 1
ATOM 686 O O . ARG A 1 88 ? -8.001 2.781 7.779 1.00 91.44 88 ARG A O 1
ATOM 693 N N . PHE A 1 89 ? -6.882 3.713 6.081 1.00 94.25 89 PHE A N 1
ATOM 694 C CA . PHE A 1 89 ? -6.718 5.003 6.741 1.00 94.25 89 PHE A CA 1
ATOM 695 C C . PHE A 1 89 ? -8.074 5.698 6.931 1.00 94.25 89 PHE A C 1
ATOM 697 O O . PHE A 1 89 ? -8.390 6.126 8.038 1.00 94.25 89 PHE A O 1
ATOM 704 N N . GLY A 1 90 ? -8.903 5.759 5.888 1.00 92.69 90 GLY A N 1
ATOM 705 C CA . GLY A 1 90 ? -10.232 6.361 5.954 1.00 92.69 90 GLY A CA 1
ATOM 706 C C . GLY A 1 90 ? -11.135 5.702 6.998 1.00 92.69 90 GLY A C 1
ATOM 707 O O . GLY A 1 90 ? -11.773 6.406 7.778 1.00 92.69 90 GLY A O 1
ATOM 708 N N . THR A 1 91 ? -11.149 4.370 7.075 1.00 91.19 91 THR A N 1
ATOM 709 C CA . THR A 1 91 ? -11.957 3.639 8.063 1.00 91.19 91 THR A CA 1
ATOM 710 C C . THR A 1 91 ? -11.415 3.788 9.486 1.00 91.19 91 THR A C 1
ATOM 712 O O . THR A 1 91 ? -12.200 3.978 10.412 1.00 91.19 91 THR A O 1
ATOM 715 N N . ALA A 1 92 ? -10.092 3.813 9.684 1.00 89.56 92 ALA A N 1
ATOM 716 C CA . ALA A 1 92 ? -9.486 4.033 11.004 1.00 89.56 92 ALA A CA 1
ATOM 717 C C . ALA A 1 92 ? -9.783 5.430 11.591 1.00 89.56 92 ALA A C 1
ATOM 719 O O . ALA A 1 92 ? -9.801 5.614 12.816 1.00 89.56 92 ALA A O 1
ATOM 720 N N . TRP A 1 93 ? -9.994 6.421 10.722 1.00 91.38 93 TRP A N 1
ATOM 721 C CA . TRP A 1 93 ? -10.291 7.809 11.089 1.00 91.38 93 TRP A CA 1
ATOM 722 C C . TRP A 1 93 ? -11.775 8.169 11.014 1.00 91.38 93 TRP A C 1
ATOM 724 O O . TRP A 1 93 ? -12.141 9.276 11.404 1.00 91.38 93 TRP A O 1
ATOM 734 N N . ALA A 1 94 ? -12.628 7.244 10.574 1.00 89.75 94 ALA A N 1
ATOM 735 C CA . ALA A 1 94 ? -14.067 7.428 10.618 1.00 89.75 94 ALA A CA 1
ATOM 736 C C . ALA A 1 94 ? -14.570 7.539 12.069 1.00 89.75 94 ALA A C 1
ATOM 738 O O . ALA A 1 94 ? -13.962 7.014 13.012 1.00 89.75 94 ALA A O 1
ATOM 739 N N . ASP A 1 95 ? -15.698 8.230 12.243 1.00 84.31 95 ASP A N 1
ATOM 740 C CA . ASP A 1 95 ? -16.339 8.370 13.548 1.00 84.31 95 ASP A CA 1
ATOM 741 C C . ASP A 1 95 ? -16.703 7.003 14.129 1.00 84.31 95 ASP A C 1
ATOM 743 O O . ASP A 1 95 ? -17.236 6.131 13.438 1.00 84.31 95 ASP A O 1
ATOM 747 N N . ALA A 1 96 ? -16.449 6.837 15.428 1.00 77.88 96 ALA A N 1
ATOM 748 C CA . ALA A 1 96 ? -16.798 5.618 16.139 1.00 77.88 96 ALA A CA 1
ATOM 749 C C . ALA A 1 96 ? -18.325 5.443 16.145 1.00 77.88 96 ALA A C 1
ATOM 751 O O . ALA A 1 96 ? -19.052 6.215 16.774 1.00 77.88 96 ALA A O 1
ATOM 752 N N . ARG A 1 97 ? -18.811 4.418 15.440 1.00 80.06 97 ARG A N 1
ATOM 753 C CA . ARG A 1 97 ? -20.231 4.054 15.408 1.00 80.06 97 ARG A CA 1
ATOM 754 C C . ARG A 1 97 ? -20.534 2.934 16.392 1.00 80.06 97 ARG A C 1
ATOM 756 O O . ARG A 1 97 ? -19.679 2.116 16.722 1.00 80.06 97 ARG A O 1
ATOM 763 N N . LEU A 1 98 ? -21.777 2.904 16.871 1.00 77.31 98 LEU A N 1
ATOM 764 C CA . LEU A 1 98 ? -22.253 1.804 17.701 1.00 77.31 98 LEU A CA 1
ATOM 765 C C . LEU A 1 98 ? -22.317 0.516 16.875 1.00 77.31 98 LEU A C 1
ATOM 767 O O . LEU A 1 98 ? -22.729 0.536 15.718 1.00 77.31 98 LEU A O 1
ATOM 771 N N . ALA A 1 99 ? -22.009 -0.619 17.505 1.00 79.06 99 ALA A N 1
ATOM 772 C CA . ALA A 1 99 ? -22.071 -1.935 16.863 1.00 79.06 99 ALA A CA 1
ATOM 773 C C . ALA A 1 99 ? -23.479 -2.307 16.351 1.00 79.06 99 ALA A C 1
ATOM 775 O O . ALA A 1 99 ? -23.611 -3.146 15.467 1.00 79.06 99 ALA A O 1
ATOM 776 N N . SER A 1 100 ? -24.532 -1.677 16.885 1.00 85.69 100 SER A N 1
ATOM 777 C CA . SER A 1 100 ? -25.915 -1.835 16.420 1.00 85.69 100 SER A CA 1
ATOM 778 C C . SER A 1 100 ? -26.218 -1.099 15.110 1.00 85.69 100 SER A C 1
ATOM 780 O O . SER A 1 100 ? -27.238 -1.380 14.487 1.00 85.69 100 SER A O 1
ATOM 782 N N . ASN A 1 101 ? -25.359 -0.167 14.688 1.00 84.69 101 ASN A N 1
ATOM 783 C CA . ASN A 1 101 ? -25.501 0.594 13.449 1.00 84.69 101 ASN A CA 1
ATOM 784 C C . ASN A 1 101 ? -24.138 0.725 12.736 1.00 84.69 101 ASN A C 1
ATOM 786 O O . ASN A 1 101 ? -23.552 1.818 12.717 1.00 84.69 101 ASN A O 1
ATOM 790 N N . PRO A 1 102 ? -23.608 -0.390 12.197 1.00 85.81 102 PRO A N 1
ATOM 791 C CA . PRO A 1 102 ? -22.318 -0.402 11.517 1.00 85.81 102 PRO A CA 1
ATOM 792 C C . PRO A 1 102 ? -22.357 0.430 10.230 1.00 85.81 102 PRO A C 1
ATOM 794 O O . PRO A 1 102 ? -23.405 0.585 9.594 1.00 85.81 102 PRO A O 1
ATOM 797 N N . ALA A 1 103 ? -21.210 0.966 9.821 1.00 88.50 103 ALA A N 1
ATOM 798 C CA . ALA A 1 103 ? -21.104 1.612 8.521 1.00 88.50 103 ALA A CA 1
ATOM 799 C C . ALA A 1 103 ? -21.094 0.572 7.388 1.00 88.50 103 ALA A C 1
ATOM 801 O O . ALA A 1 103 ? -20.857 -0.618 7.591 1.00 88.50 103 ALA A O 1
ATOM 802 N N . TRP A 1 104 ? -21.297 1.027 6.151 1.00 89.31 104 TRP A N 1
ATOM 803 C CA . TRP A 1 104 ? -21.244 0.150 4.975 1.00 89.31 104 TRP A CA 1
ATOM 804 C C . TRP A 1 104 ? -19.870 -0.527 4.806 1.00 89.31 104 TRP A C 1
ATOM 806 O O . TRP A 1 104 ? -19.796 -1.666 4.338 1.00 89.31 104 TRP A O 1
ATOM 816 N N . PHE A 1 105 ? -18.792 0.150 5.219 1.00 88.00 105 PHE A N 1
ATOM 817 C CA . PHE A 1 105 ? -17.422 -0.362 5.160 1.00 88.00 105 PHE A CA 1
ATOM 818 C C . PHE A 1 105 ? -17.107 -1.402 6.246 1.00 88.00 105 PHE A C 1
ATOM 820 O O . PHE A 1 105 ? -16.159 -2.160 6.081 1.00 88.00 105 PHE A O 1
ATOM 827 N N . ASP A 1 106 ? -17.929 -1.507 7.295 1.00 87.62 106 ASP A N 1
ATOM 828 C CA . ASP A 1 106 ? -17.814 -2.557 8.320 1.00 87.62 106 ASP A CA 1
ATOM 829 C C . ASP A 1 106 ? -18.478 -3.875 7.873 1.00 87.62 106 ASP A C 1
ATOM 831 O O . ASP A 1 106 ? -18.465 -4.884 8.584 1.00 87.62 106 ASP A O 1
ATOM 835 N N . SER A 1 107 ? -19.106 -3.888 6.693 1.00 90.12 107 SER A N 1
ATOM 836 C CA . SER A 1 107 ? -19.738 -5.088 6.153 1.00 90.12 107 SER A CA 1
ATOM 837 C C . SER A 1 107 ? -18.700 -6.128 5.719 1.00 90.12 107 SER A C 1
ATOM 839 O O . SER A 1 107 ? -17.634 -5.807 5.190 1.00 90.12 107 SER A O 1
ATOM 841 N N . LYS A 1 108 ? -19.051 -7.416 5.845 1.00 89.88 108 LYS A N 1
ATOM 842 C CA . LYS A 1 108 ? -18.203 -8.517 5.347 1.00 89.88 108 LYS A CA 1
ATOM 843 C C . LYS A 1 108 ? -17.871 -8.361 3.861 1.00 89.88 108 LYS A C 1
ATOM 845 O O . LYS A 1 108 ? -16.765 -8.682 3.446 1.00 89.88 108 LYS A O 1
ATOM 850 N N . ALA A 1 109 ? -18.821 -7.863 3.067 1.00 91.44 109 ALA A N 1
ATOM 851 C CA . ALA A 1 109 ? -18.622 -7.634 1.641 1.00 91.44 109 ALA A CA 1
ATOM 852 C C . ALA A 1 109 ? -17.513 -6.603 1.384 1.00 91.44 109 ALA A C 1
ATOM 854 O O . ALA A 1 109 ? -16.625 -6.866 0.576 1.00 91.44 109 ALA A O 1
ATOM 855 N N . ALA A 1 110 ? -17.522 -5.478 2.107 1.00 90.19 110 ALA A N 1
ATOM 856 C CA . ALA A 1 110 ? -16.471 -4.470 2.000 1.00 90.19 110 ALA A CA 1
ATOM 857 C C . ALA A 1 110 ? -15.100 -5.051 2.376 1.00 90.19 110 ALA A C 1
ATOM 859 O O . ALA A 1 110 ? -14.158 -4.908 1.604 1.00 90.19 110 ALA A O 1
ATOM 860 N N . PHE A 1 111 ? -15.004 -5.794 3.482 1.00 88.38 111 PHE A N 1
ATOM 861 C CA . PHE A 1 111 ? -13.753 -6.443 3.890 1.00 88.38 111 PHE A CA 1
ATOM 862 C C . PHE A 1 111 ? -13.188 -7.386 2.810 1.00 88.38 111 PHE A C 1
ATOM 864 O O . PHE A 1 111 ? -12.024 -7.270 2.425 1.00 88.38 111 PHE A O 1
ATOM 871 N N . TYR A 1 112 ? -14.006 -8.301 2.278 1.00 92.62 112 TYR A N 1
ATOM 872 C CA . TYR A 1 112 ? -13.522 -9.282 1.304 1.00 92.62 112 TYR A CA 1
ATOM 873 C C . TYR A 1 112 ? -13.212 -8.676 -0.065 1.00 92.62 112 TYR A C 1
ATOM 875 O O . TYR A 1 112 ? -12.270 -9.118 -0.715 1.00 92.62 112 TYR A O 1
ATOM 883 N N . ILE A 1 113 ? -13.983 -7.685 -0.514 1.00 92.38 113 ILE A N 1
ATOM 884 C CA . ILE A 1 113 ? -13.813 -7.101 -1.850 1.00 92.38 113 ILE A CA 1
ATOM 885 C C . ILE A 1 113 ? -12.726 -6.022 -1.843 1.00 92.38 113 ILE A C 1
ATOM 887 O O . ILE A 1 113 ? -11.892 -5.988 -2.742 1.00 92.38 113 ILE A O 1
ATOM 891 N N . ILE A 1 114 ? -12.726 -5.137 -0.848 1.00 89.81 114 ILE A N 1
ATOM 892 C CA . ILE A 1 114 ? -11.847 -3.964 -0.840 1.00 89.81 114 ILE A CA 1
ATOM 893 C C . ILE A 1 114 ? -10.496 -4.297 -0.217 1.00 89.81 114 ILE A C 1
ATOM 895 O O . ILE A 1 114 ? -9.464 -4.022 -0.818 1.00 89.81 114 ILE A O 1
ATOM 899 N N . GLU A 1 115 ? -10.471 -4.891 0.974 1.00 86.75 115 GLU A N 1
ATOM 900 C CA . GLU A 1 115 ? -9.193 -5.154 1.640 1.00 86.75 115 GLU A CA 1
ATOM 901 C C . GLU A 1 115 ? -8.562 -6.449 1.133 1.00 86.75 115 GLU A C 1
ATOM 903 O O . GLU A 1 115 ? -7.399 -6.456 0.745 1.00 86.75 115 GLU A O 1
ATOM 908 N N . PHE A 1 116 ? -9.320 -7.545 1.082 1.00 90.38 116 PHE A N 1
ATOM 909 C CA . PHE A 1 116 ? -8.741 -8.854 0.778 1.00 90.38 116 PHE A CA 1
ATOM 910 C C . PHE A 1 116 ? -8.553 -9.113 -0.725 1.00 90.38 116 PHE A C 1
ATOM 912 O O . PHE A 1 116 ? -7.481 -9.551 -1.144 1.00 90.38 116 PHE A O 1
ATOM 919 N N . ALA A 1 117 ? -9.560 -8.844 -1.562 1.00 94.69 117 ALA A N 1
ATOM 920 C CA . ALA A 1 117 ? -9.466 -9.160 -2.987 1.00 94.69 117 ALA A CA 1
ATOM 921 C C . ALA A 1 117 ? -8.451 -8.272 -3.719 1.00 94.69 117 ALA A C 1
ATOM 923 O O . ALA A 1 117 ? -7.703 -8.790 -4.547 1.00 94.69 117 ALA A O 1
ATOM 924 N N . PHE A 1 118 ? -8.361 -6.973 -3.408 1.00 94.88 118 PHE A N 1
ATOM 925 C CA . PHE A 1 118 ? -7.325 -6.132 -4.014 1.00 94.88 118 PHE A CA 1
ATOM 926 C C . PHE A 1 118 ? -5.915 -6.526 -3.563 1.00 94.88 118 PHE A C 1
ATOM 928 O O . PHE A 1 118 ? -5.003 -6.514 -4.389 1.00 94.88 118 PHE A O 1
ATOM 935 N N . GLU A 1 119 ? -5.732 -6.972 -2.318 1.00 93.56 119 GLU A N 1
ATOM 936 C CA . GLU A 1 119 ? -4.447 -7.517 -1.863 1.00 93.56 119 GLU A CA 1
ATOM 937 C C . GLU A 1 119 ? -4.069 -8.778 -2.662 1.00 93.56 119 GLU A C 1
ATOM 939 O O . GLU A 1 119 ? -2.948 -8.905 -3.157 1.00 93.56 119 GLU A O 1
ATOM 944 N N . ILE A 1 120 ? -5.031 -9.683 -2.880 1.00 95.50 120 ILE A N 1
ATOM 945 C CA . ILE A 1 120 ? -4.855 -10.865 -3.738 1.00 95.50 120 ILE A CA 1
ATOM 946 C C . ILE A 1 120 ? -4.467 -10.448 -5.160 1.00 95.50 120 ILE A C 1
ATOM 948 O O . ILE A 1 120 ? -3.524 -11.006 -5.720 1.00 95.50 120 ILE A O 1
ATOM 952 N N . VAL A 1 121 ? -5.153 -9.465 -5.747 1.00 95.69 121 VAL A N 1
ATOM 953 C CA . VAL A 1 121 ? -4.838 -8.963 -7.093 1.00 95.69 121 VAL A CA 1
ATOM 954 C C . VAL A 1 121 ? -3.399 -8.457 -7.170 1.00 95.69 121 VAL A C 1
ATOM 956 O O . VAL A 1 121 ? -2.719 -8.752 -8.151 1.00 95.69 121 VAL A O 1
ATOM 959 N N . VAL A 1 122 ? -2.901 -7.763 -6.144 1.00 95.12 122 VAL A N 1
ATOM 960 C CA . VAL A 1 122 ? -1.504 -7.302 -6.092 1.00 95.12 122 VAL A CA 1
ATOM 961 C C . VAL A 1 122 ? -0.531 -8.484 -6.027 1.00 95.12 122 VAL A C 1
ATOM 963 O O . VAL A 1 122 ? 0.408 -8.552 -6.824 1.00 95.12 122 VAL A O 1
ATOM 966 N N . ILE A 1 123 ? -0.772 -9.453 -5.136 1.00 95.12 123 ILE A N 1
ATOM 967 C CA . ILE A 1 123 ? 0.090 -10.638 -4.974 1.00 95.12 123 ILE A CA 1
ATOM 968 C C . ILE A 1 123 ? 0.153 -11.451 -6.274 1.00 95.12 123 ILE A C 1
ATOM 970 O O . ILE A 1 123 ? 1.240 -11.746 -6.780 1.00 95.12 123 ILE A O 1
ATOM 974 N N . TYR A 1 124 ? -1.004 -11.791 -6.848 1.00 95.75 124 TYR A N 1
ATOM 975 C CA . TYR A 1 124 ? -1.062 -12.525 -8.112 1.00 95.75 124 TYR A CA 1
ATOM 976 C C . TYR A 1 124 ? -0.550 -11.683 -9.279 1.00 95.75 124 TYR A C 1
ATOM 978 O O . TYR A 1 124 ? 0.079 -12.229 -10.179 1.00 95.75 124 TYR A O 1
ATOM 986 N N . GLY A 1 125 ? -0.745 -10.366 -9.255 1.00 94.19 125 GLY A N 1
ATOM 987 C CA . GLY A 1 125 ? -0.174 -9.441 -10.227 1.00 94.19 125 GLY A CA 1
ATOM 988 C C . GLY A 1 125 ? 1.348 -9.544 -10.281 1.00 94.19 125 GLY A C 1
ATOM 989 O O . GLY A 1 125 ? 1.915 -9.737 -11.360 1.00 94.19 125 GLY A O 1
ATOM 990 N N . PHE A 1 126 ? 2.025 -9.511 -9.133 1.00 93.00 126 PHE A N 1
ATOM 991 C CA . PHE A 1 126 ? 3.478 -9.700 -9.073 1.00 93.00 126 PHE A CA 1
ATOM 992 C C . PHE A 1 126 ? 3.923 -11.113 -9.463 1.00 93.00 126 PHE A C 1
ATOM 994 O O . PHE A 1 126 ? 4.938 -11.274 -10.150 1.00 93.00 126 PHE A O 1
ATOM 1001 N N . LEU A 1 127 ? 3.154 -12.134 -9.085 1.00 93.69 127 LEU A N 1
ATOM 1002 C CA . LEU A 1 127 ? 3.464 -13.523 -9.421 1.00 93.69 127 LEU A CA 1
ATOM 1003 C C . LEU A 1 127 ? 3.331 -13.796 -10.930 1.00 93.69 127 LEU A C 1
ATOM 1005 O O . LEU A 1 127 ? 4.239 -14.360 -11.542 1.00 93.69 127 LEU A O 1
ATOM 1009 N N . LEU A 1 128 ? 2.233 -13.353 -11.546 1.00 93.06 128 LEU A N 1
ATOM 1010 C CA . LEU A 1 128 ? 1.945 -13.545 -12.971 1.00 93.06 128 LEU A CA 1
ATOM 1011 C C . LEU A 1 128 ? 2.871 -12.721 -13.860 1.00 93.06 128 LEU A C 1
ATOM 1013 O O . LEU A 1 128 ? 3.347 -13.221 -14.878 1.00 93.06 128 LEU A O 1
ATOM 1017 N N . THR A 1 129 ? 3.184 -11.488 -13.456 1.00 90.56 129 THR A N 1
ATOM 1018 C CA . THR A 1 129 ? 4.185 -10.680 -14.166 1.00 90.56 129 THR A CA 1
ATOM 1019 C C . THR A 1 129 ? 5.598 -11.235 -14.007 1.00 90.56 129 THR A C 1
ATOM 1021 O O . THR A 1 129 ? 6.499 -10.773 -14.696 1.00 90.56 129 THR A O 1
ATOM 1024 N N . ARG A 1 130 ? 5.815 -12.252 -13.156 1.00 89.94 130 ARG A N 1
ATOM 1025 C CA . ARG A 1 130 ? 7.145 -12.772 -12.811 1.00 89.94 130 ARG A CA 1
ATOM 1026 C C . ARG A 1 130 ? 8.079 -11.622 -12.450 1.00 89.94 130 ARG A C 1
ATOM 1028 O O . ARG A 1 130 ? 9.161 -11.495 -13.026 1.00 89.94 130 ARG A O 1
ATOM 1035 N N . PHE A 1 131 ? 7.634 -10.791 -11.508 1.00 87.25 131 PHE A N 1
ATOM 1036 C CA . PHE A 1 131 ? 8.340 -9.583 -11.079 1.00 87.25 131 PHE A CA 1
ATOM 1037 C C . PHE A 1 131 ? 9.829 -9.845 -10.786 1.00 87.25 131 PHE A C 1
ATOM 1039 O O . PHE A 1 131 ? 10.685 -9.069 -11.201 1.00 87.25 131 PHE A O 1
ATOM 1046 N N . ASP A 1 132 ? 10.129 -11.004 -10.195 1.00 85.31 132 ASP A N 1
ATOM 1047 C CA . ASP A 1 132 ? 11.478 -11.533 -9.957 1.00 85.31 132 ASP A CA 1
ATOM 1048 C C . ASP A 1 132 ? 12.396 -11.515 -11.201 1.00 85.31 132 ASP A C 1
ATOM 1050 O O . ASP A 1 132 ? 13.547 -11.095 -11.128 1.00 85.31 132 ASP A O 1
ATOM 1054 N N . ARG A 1 133 ? 11.880 -11.877 -12.384 1.00 85.44 133 ARG A N 1
ATOM 1055 C CA . ARG A 1 133 ? 12.655 -11.891 -13.641 1.00 85.44 133 ARG A CA 1
ATOM 1056 C C . ARG A 1 133 ? 12.729 -10.528 -14.323 1.00 85.44 133 ARG A C 1
ATOM 1058 O O . ARG A 1 133 ? 13.662 -10.255 -15.077 1.00 85.44 133 ARG A O 1
ATOM 1065 N N . ILE A 1 134 ? 11.714 -9.692 -14.121 1.00 85.44 134 ILE A N 1
ATOM 1066 C CA . ILE A 1 134 ? 11.589 -8.396 -14.797 1.00 85.44 134 ILE A CA 1
ATOM 1067 C C . ILE A 1 134 ? 12.621 -7.389 -14.270 1.00 85.44 134 ILE A C 1
ATOM 1069 O O . ILE A 1 134 ? 13.095 -6.551 -15.036 1.00 85.44 134 ILE A O 1
ATOM 1073 N N . PHE A 1 135 ? 12.982 -7.476 -12.989 1.00 82.88 135 PHE A N 1
ATOM 1074 C CA . PHE A 1 135 ? 13.900 -6.541 -12.325 1.00 82.88 135 PHE A CA 1
ATOM 1075 C C . PHE A 1 135 ? 15.229 -7.185 -11.913 1.00 82.88 135 PHE A C 1
ATOM 1077 O O . PHE A 1 135 ? 15.936 -6.658 -11.057 1.00 82.88 135 PHE A O 1
ATOM 1084 N N . TRP A 1 136 ? 15.576 -8.320 -12.520 1.00 84.50 136 TRP A N 1
ATOM 1085 C CA . TRP A 1 136 ? 16.831 -9.004 -12.241 1.00 84.50 136 TRP A CA 1
ATOM 1086 C C . TRP A 1 136 ? 18.039 -8.164 -12.682 1.00 84.50 136 TRP A C 1
ATOM 1088 O O . TRP A 1 136 ? 18.099 -7.704 -13.825 1.00 84.50 136 TRP A O 1
ATOM 1098 N N . VAL A 1 137 ? 19.008 -7.999 -11.778 1.00 82.25 137 VAL A N 1
ATOM 1099 C CA . VAL A 1 137 ? 20.278 -7.301 -12.021 1.00 82.25 137 VAL A CA 1
ATOM 1100 C C . VAL A 1 137 ? 21.408 -8.343 -12.103 1.00 82.25 137 VAL A C 1
ATOM 1102 O O . VAL A 1 137 ? 21.515 -9.166 -11.190 1.00 82.25 137 VAL A O 1
ATOM 1105 N N . PRO A 1 138 ? 22.241 -8.345 -13.164 1.00 76.44 138 PRO A N 1
ATOM 1106 C CA . PRO A 1 138 ? 23.350 -9.290 -13.309 1.00 76.44 138 PRO A CA 1
ATOM 1107 C C . PRO A 1 138 ? 24.400 -9.202 -12.190 1.00 76.44 138 PRO A C 1
ATOM 1109 O O . PRO A 1 138 ? 24.657 -8.138 -11.635 1.00 76.44 138 PRO A O 1
ATOM 1112 N N . ASN A 1 139 ? 25.064 -10.322 -11.888 1.00 74.88 139 ASN A N 1
ATOM 1113 C CA . ASN A 1 139 ? 26.146 -10.360 -10.898 1.00 74.88 139 ASN A CA 1
ATOM 1114 C C . ASN A 1 139 ? 27.353 -9.508 -11.339 1.00 74.88 139 ASN A C 1
ATOM 1116 O O . ASN A 1 139 ? 27.715 -9.498 -12.511 1.00 74.88 139 ASN A O 1
ATOM 1120 N N . GLY A 1 140 ? 28.020 -8.856 -10.380 1.00 67.56 140 GLY A N 1
ATOM 1121 C CA . GLY A 1 140 ? 29.250 -8.084 -10.616 1.00 67.56 140 GLY A CA 1
ATOM 1122 C C . GLY A 1 140 ? 29.041 -6.598 -10.917 1.00 67.56 140 GLY A C 1
ATOM 1123 O O . GLY A 1 140 ? 30.016 -5.865 -11.055 1.00 67.56 140 GLY A O 1
ATOM 1124 N N . SER A 1 141 ? 27.796 -6.125 -10.959 1.00 64.94 141 SER A N 1
ATOM 1125 C CA . SER A 1 141 ? 27.485 -4.722 -11.196 1.00 64.94 141 SER A CA 1
ATOM 1126 C C . SER A 1 141 ? 27.433 -3.918 -9.890 1.00 64.94 141 SER A C 1
ATOM 1128 O O . SER A 1 141 ? 26.399 -3.833 -9.224 1.00 64.94 141 SER A O 1
ATOM 1130 N N . ALA A 1 142 ? 28.573 -3.361 -9.479 1.00 61.84 142 ALA A N 1
ATOM 1131 C CA . ALA A 1 142 ? 28.709 -2.707 -8.174 1.00 61.84 142 ALA A CA 1
ATOM 1132 C C . ALA A 1 142 ? 28.834 -1.178 -8.258 1.00 61.84 142 ALA A C 1
ATOM 1134 O O . ALA A 1 142 ? 28.546 -0.499 -7.269 1.00 61.84 142 ALA A O 1
ATOM 1135 N N . LYS A 1 143 ? 29.262 -0.614 -9.398 1.00 61.22 143 LYS A N 1
ATOM 1136 C CA . LYS A 1 143 ? 29.538 0.826 -9.521 1.00 61.22 143 LYS A CA 1
ATOM 1137 C C . LYS A 1 143 ? 28.744 1.494 -10.638 1.00 61.22 143 LYS A C 1
ATOM 1139 O O . LYS A 1 143 ? 28.394 0.890 -11.649 1.00 61.22 143 LYS A O 1
ATOM 1144 N N . ALA A 1 144 ? 28.493 2.790 -10.460 1.00 56.62 144 ALA A N 1
ATOM 1145 C CA . ALA A 1 144 ? 27.966 3.642 -11.517 1.00 56.62 144 ALA A CA 1
ATOM 1146 C C . ALA A 1 144 ? 28.950 3.655 -12.703 1.00 56.62 144 ALA A C 1
ATOM 1148 O O . ALA A 1 144 ? 30.115 4.004 -12.528 1.00 56.62 144 ALA A O 1
ATOM 1149 N N . GLY A 1 145 ? 28.485 3.258 -13.890 1.00 60.22 145 GLY A N 1
ATOM 1150 C CA . GLY A 1 145 ? 29.294 3.194 -15.115 1.00 60.22 145 GLY A CA 1
ATOM 1151 C C . GLY A 1 145 ? 29.831 1.807 -15.495 1.00 60.22 145 GLY A C 1
ATOM 1152 O O . GLY A 1 145 ? 30.156 1.615 -16.665 1.00 60.22 145 GLY A O 1
ATOM 1153 N N . ASP A 1 146 ? 29.838 0.819 -14.587 1.00 64.50 146 ASP A N 1
ATOM 1154 C CA . ASP A 1 146 ? 30.215 -0.574 -14.931 1.00 64.50 146 ASP A CA 1
ATOM 1155 C C . ASP A 1 146 ? 29.304 -1.146 -16.037 1.00 64.50 146 ASP A C 1
ATOM 1157 O O . ASP A 1 146 ? 29.712 -1.944 -16.878 1.00 64.50 146 ASP A O 1
ATOM 1161 N N . TYR A 1 147 ? 28.073 -0.646 -16.064 1.00 58.84 147 TYR A N 1
ATOM 1162 C CA . TYR A 1 147 ? 26.984 -0.995 -16.959 1.00 58.84 147 TYR A CA 1
ATOM 1163 C C . TYR A 1 147 ? 27.160 -0.571 -18.430 1.00 58.84 147 TYR A C 1
ATOM 1165 O O . TYR A 1 147 ? 26.717 -1.279 -19.331 1.00 58.84 147 TYR A O 1
ATOM 1173 N N . GLN A 1 148 ? 27.820 0.565 -18.699 1.00 59.28 148 GLN A N 1
ATOM 1174 C CA . GLN A 1 148 ? 28.079 1.020 -20.078 1.00 59.28 148 GLN A CA 1
ATOM 1175 C C . GLN A 1 148 ? 29.202 0.191 -20.713 1.00 59.28 148 GLN A C 1
ATOM 1177 O O . GLN A 1 148 ? 29.058 -0.321 -21.818 1.00 59.28 148 GLN A O 1
ATOM 1182 N N . LYS A 1 149 ? 30.267 -0.053 -19.940 1.00 59.09 149 LYS A N 1
ATOM 1183 C CA . LYS A 1 149 ? 31.461 -0.782 -20.382 1.00 59.09 149 LYS A CA 1
ATOM 1184 C C . LYS A 1 149 ? 31.182 -2.225 -20.804 1.00 59.09 149 LYS A C 1
ATOM 1186 O O . LYS A 1 149 ? 31.751 -2.688 -21.783 1.00 59.09 149 LYS A O 1
ATOM 1191 N N . LEU A 1 150 ? 30.322 -2.940 -20.076 1.00 59.19 150 LEU A N 1
ATOM 1192 C CA . LEU A 1 150 ? 29.955 -4.324 -20.408 1.00 59.19 150 LEU A CA 1
ATOM 1193 C C . LEU A 1 150 ? 29.190 -4.427 -21.734 1.00 59.19 150 LEU A C 1
ATOM 1195 O O . LEU A 1 150 ? 29.352 -5.412 -22.451 1.00 59.19 150 LEU A O 1
ATOM 1199 N N . ARG A 1 151 ? 28.380 -3.416 -22.069 1.00 59.28 151 ARG A N 1
ATOM 1200 C CA . ARG A 1 151 ? 27.623 -3.378 -23.325 1.00 59.28 151 ARG A CA 1
ATOM 1201 C C . ARG A 1 151 ? 28.518 -3.049 -24.513 1.00 59.28 151 ARG A C 1
ATOM 1203 O O . ARG A 1 151 ? 28.412 -3.721 -25.532 1.00 59.28 151 ARG A O 1
ATOM 1210 N N . ASP A 1 152 ? 29.418 -2.085 -24.348 1.00 61.47 152 ASP A N 1
ATOM 1211 C CA . ASP A 1 152 ? 30.365 -1.692 -25.394 1.00 61.47 152 ASP A CA 1
ATOM 1212 C C . ASP A 1 152 ? 31.321 -2.850 -25.731 1.00 61.47 152 ASP A C 1
ATOM 1214 O O . ASP A 1 152 ? 31.503 -3.176 -26.898 1.00 61.47 152 ASP A O 1
ATOM 1218 N N . VAL A 1 153 ? 31.829 -3.568 -24.719 1.00 61.81 153 VAL A N 1
ATOM 1219 C CA . VAL A 1 153 ? 32.695 -4.749 -24.915 1.00 61.81 153 VAL A CA 1
ATOM 1220 C C . VAL A 1 153 ? 31.950 -5.919 -25.575 1.00 61.81 153 VAL A C 1
ATOM 1222 O O . VAL A 1 153 ? 32.534 -6.640 -26.382 1.00 61.81 153 VAL A O 1
ATOM 1225 N N . ALA A 1 154 ? 30.668 -6.127 -25.253 1.00 61.31 154 ALA A N 1
ATOM 1226 C CA . ALA A 1 154 ? 29.860 -7.172 -25.884 1.00 61.31 154 ALA A CA 1
ATOM 1227 C C . ALA A 1 154 ? 29.535 -6.843 -27.352 1.00 61.31 154 ALA A C 1
ATOM 1229 O O . ALA A 1 154 ? 29.660 -7.717 -28.205 1.00 61.31 154 ALA A O 1
ATOM 1230 N N . GLN A 1 155 ? 29.188 -5.585 -27.654 1.00 61.09 155 GLN A N 1
ATOM 1231 C CA . GLN A 1 155 ? 28.946 -5.130 -29.028 1.00 61.09 155 GLN A CA 1
ATOM 1232 C C . GLN A 1 155 ? 30.228 -5.167 -29.872 1.00 61.09 155 GLN A C 1
ATOM 1234 O O . GLN A 1 155 ? 30.187 -5.636 -31.005 1.00 61.09 155 GLN A O 1
ATOM 1239 N N . GLU A 1 156 ? 31.377 -4.763 -29.317 1.00 62.62 156 GLU A N 1
ATOM 1240 C CA . GLU A 1 156 ? 32.674 -4.887 -29.997 1.00 62.62 156 GLU A CA 1
ATOM 1241 C C . GLU A 1 156 ? 33.040 -6.352 -30.280 1.00 62.62 156 GLU A C 1
ATOM 1243 O O . GLU A 1 156 ? 33.566 -6.652 -31.350 1.00 62.62 156 GLU A O 1
ATOM 1248 N N . GLY A 1 157 ? 32.741 -7.271 -29.354 1.00 63.75 157 GLY A N 1
ATOM 1249 C CA . GLY A 1 157 ? 32.976 -8.705 -29.530 1.00 63.75 157 GLY A CA 1
ATOM 1250 C C . GLY A 1 157 ? 32.103 -9.340 -30.616 1.00 63.75 157 GLY A C 1
ATOM 1251 O O . GLY A 1 157 ? 32.616 -10.109 -31.429 1.00 63.75 157 GLY A O 1
ATOM 1252 N N . GLU A 1 158 ? 30.813 -8.994 -30.662 1.00 65.94 158 GLU A N 1
ATOM 1253 C CA . GLU A 1 158 ? 29.874 -9.463 -31.693 1.00 65.94 158 GLU A CA 1
ATOM 1254 C C . GLU A 1 158 ? 30.223 -8.898 -33.079 1.00 65.94 158 GLU A C 1
ATOM 1256 O O . GLU A 1 158 ? 30.271 -9.653 -34.050 1.00 65.94 158 GLU A O 1
ATOM 1261 N N . GLU A 1 159 ? 30.570 -7.609 -33.177 1.00 65.62 159 GLU A N 1
ATOM 1262 C CA . GLU A 1 159 ? 31.033 -7.004 -34.434 1.00 65.62 159 GLU A CA 1
ATOM 1263 C C . GLU A 1 159 ? 32.358 -7.615 -34.918 1.00 65.62 159 GLU A C 1
ATOM 1265 O O . GLU A 1 159 ? 32.573 -7.768 -36.124 1.00 65.62 159 GLU A O 1
ATOM 1270 N N . MET A 1 160 ? 33.260 -7.985 -34.002 1.00 62.78 160 MET A N 1
ATOM 1271 C CA . MET A 1 160 ? 34.499 -8.687 -34.347 1.00 62.78 160 MET A CA 1
ATOM 1272 C C . MET A 1 160 ? 34.238 -10.095 -34.889 1.00 62.78 160 MET A C 1
ATOM 1274 O O . MET A 1 160 ? 34.881 -10.488 -35.863 1.00 62.78 160 MET A O 1
ATOM 1278 N N . ASP A 1 161 ? 33.321 -10.847 -34.278 1.00 65.94 161 ASP A N 1
ATOM 1279 C CA . ASP A 1 161 ? 32.991 -12.218 -34.686 1.00 65.94 161 ASP A CA 1
ATOM 1280 C C . ASP A 1 161 ? 32.222 -12.234 -36.020 1.00 65.94 161 ASP A C 1
ATOM 1282 O O . ASP A 1 161 ? 32.499 -13.042 -36.909 1.00 65.94 161 ASP A O 1
ATOM 1286 N N . GLU A 1 162 ? 31.339 -11.257 -36.236 1.00 69.88 162 GLU A N 1
ATOM 1287 C CA . GLU A 1 162 ? 30.615 -11.076 -37.497 1.00 69.88 162 GLU A CA 1
ATOM 1288 C C . GLU A 1 162 ? 31.555 -10.645 -38.641 1.00 69.88 162 GLU A C 1
ATOM 1290 O O . GLU A 1 162 ? 31.456 -11.157 -39.761 1.00 69.88 162 GLU A O 1
ATOM 1295 N N . ARG A 1 163 ? 32.547 -9.785 -38.360 1.00 65.38 163 ARG A N 1
ATOM 1296 C CA . ARG A 1 163 ? 33.625 -9.439 -39.309 1.00 65.38 163 ARG A CA 1
ATOM 1297 C C . ARG A 1 163 ? 34.550 -10.616 -39.608 1.00 65.38 163 ARG A C 1
ATOM 1299 O O . ARG A 1 163 ? 34.982 -10.765 -40.749 1.00 65.38 163 ARG A O 1
ATOM 1306 N N . LEU A 1 164 ? 34.851 -11.451 -38.615 1.00 61.44 164 LEU A N 1
ATOM 1307 C CA . LEU A 1 164 ? 35.663 -12.656 -38.792 1.00 61.44 164 LEU A CA 1
ATOM 1308 C C . LEU A 1 164 ? 34.919 -13.718 -39.619 1.00 61.44 164 LEU A C 1
ATOM 1310 O O . LEU A 1 164 ? 35.523 -14.383 -40.460 1.00 61.44 164 LEU A O 1
ATOM 1314 N N . SER A 1 165 ? 33.604 -13.826 -39.428 1.00 62.50 165 SER A N 1
ATOM 1315 C CA . SER A 1 165 ? 32.711 -14.690 -40.204 1.00 62.50 165 SER A CA 1
ATOM 1316 C C . SER A 1 165 ? 32.550 -14.204 -41.653 1.00 62.50 165 SER A C 1
ATOM 1318 O O . SER A 1 165 ? 32.626 -15.008 -42.583 1.00 62.50 165 SER A O 1
ATOM 1320 N N . SER A 1 166 ? 32.429 -12.888 -41.881 1.00 62.72 166 SER A N 1
ATOM 1321 C CA . SER A 1 166 ? 32.322 -12.320 -43.239 1.00 62.72 166 SER A CA 1
ATOM 1322 C C . SER A 1 166 ? 33.654 -12.313 -44.007 1.00 62.72 166 SER A C 1
ATOM 1324 O O . SER A 1 166 ? 33.659 -12.439 -45.231 1.00 62.72 166 SER A O 1
ATOM 1326 N N . ALA A 1 167 ? 34.788 -12.262 -43.299 1.00 59.41 167 ALA A N 1
ATOM 1327 C CA . ALA A 1 167 ? 36.124 -12.446 -43.871 1.00 59.41 167 ALA A CA 1
ATOM 1328 C C . ALA A 1 167 ? 36.472 -13.926 -44.157 1.00 59.41 167 ALA A C 1
ATOM 1330 O O . ALA A 1 167 ? 37.462 -14.213 -44.828 1.00 59.41 167 ALA A O 1
ATOM 1331 N N . GLY A 1 168 ? 35.661 -14.875 -43.676 1.00 50.56 168 GLY A N 1
ATOM 1332 C CA . GLY A 1 168 ? 35.913 -16.320 -43.698 1.00 50.56 168 GLY A CA 1
ATOM 1333 C C . GLY A 1 168 ? 35.548 -17.058 -44.992 1.00 50.56 168 GLY A C 1
ATOM 1334 O O . GLY A 1 168 ? 35.241 -18.249 -44.938 1.00 50.56 168 GLY A O 1
ATOM 1335 N N . GLY A 1 169 ? 35.582 -16.386 -46.146 1.00 49.09 169 GLY A N 1
ATOM 1336 C CA . GLY A 1 169 ? 35.368 -17.006 -47.460 1.00 49.09 169 GLY A CA 1
ATOM 1337 C C . GLY A 1 169 ? 36.533 -17.870 -47.962 1.00 49.09 169 GLY A C 1
ATOM 1338 O O . GLY A 1 169 ? 36.332 -18.706 -48.838 1.00 49.09 169 GLY A O 1
ATOM 1339 N N . GLU A 1 170 ? 37.733 -17.746 -47.389 1.00 51.94 170 GLU A N 1
ATOM 1340 C CA . GLU A 1 170 ? 38.870 -18.602 -47.737 1.00 51.94 170 GLU A CA 1
ATOM 1341 C C . GLU A 1 170 ? 39.5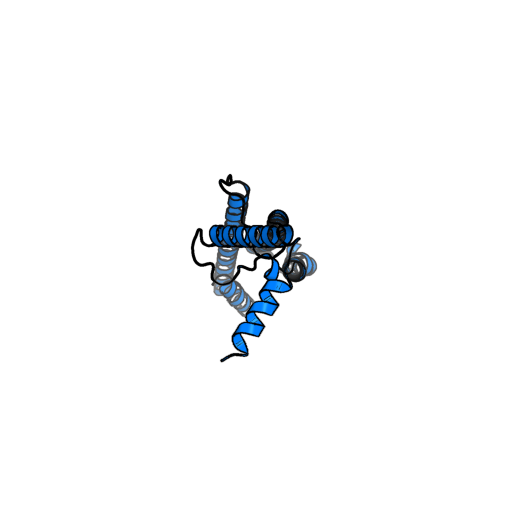46 -19.192 -46.488 1.00 51.94 170 GLU A C 1
ATOM 1343 O O . GLU A 1 170 ? 40.150 -18.498 -45.676 1.00 51.94 170 GLU A O 1
ATOM 1348 N N . SER A 1 171 ? 39.518 -20.528 -46.406 1.00 49.88 171 SER A N 1
ATOM 1349 C CA . SER A 1 171 ? 40.495 -21.386 -45.707 1.00 49.88 171 SER A CA 1
ATOM 1350 C C . SER A 1 171 ? 40.421 -21.590 -44.174 1.00 49.88 171 SER A C 1
ATOM 1352 O O . SER A 1 171 ? 41.441 -21.762 -43.511 1.00 49.88 171 SER A O 1
ATOM 1354 N N . VAL A 1 172 ? 39.227 -21.771 -43.595 1.00 52.47 172 VAL A N 1
ATOM 1355 C CA . VAL A 1 172 ? 39.083 -22.326 -42.221 1.00 52.47 172 VAL A CA 1
ATOM 1356 C C . VAL A 1 172 ? 39.644 -23.766 -42.031 1.00 52.47 172 VAL A C 1
ATOM 1358 O O . VAL A 1 172 ? 40.075 -24.078 -40.917 1.00 52.47 172 VAL A O 1
ATOM 1361 N N . PRO A 1 173 ? 39.753 -24.661 -43.043 1.00 47.22 173 PRO A N 1
ATOM 1362 C CA . PRO A 1 173 ? 40.350 -25.986 -42.816 1.00 47.22 173 PRO A CA 1
ATOM 1363 C C . PRO A 1 173 ? 41.883 -25.974 -42.667 1.00 47.22 173 PRO A C 1
ATOM 1365 O O . PRO A 1 173 ? 42.436 -26.818 -41.961 1.00 47.22 173 PRO A O 1
ATOM 1368 N N . ALA A 1 174 ? 42.585 -25.022 -43.295 1.00 47.12 174 ALA A N 1
ATOM 1369 C CA . ALA A 1 174 ? 44.045 -25.076 -43.436 1.00 47.12 174 ALA A CA 1
ATOM 1370 C C . ALA A 1 174 ? 44.799 -24.712 -42.141 1.00 47.12 174 ALA A C 1
ATOM 1372 O O . ALA A 1 174 ? 45.823 -25.318 -41.822 1.00 47.12 174 ALA A O 1
ATOM 1373 N N . LEU A 1 175 ? 44.266 -23.778 -41.344 1.00 49.31 175 LEU A N 1
ATOM 1374 C CA . LEU A 1 175 ? 44.897 -23.350 -40.087 1.00 49.31 175 LEU A CA 1
ATOM 1375 C C . LEU A 1 175 ? 44.725 -24.367 -38.949 1.00 49.31 175 LEU A C 1
ATOM 1377 O O . LEU A 1 175 ? 45.618 -24.504 -38.113 1.00 49.31 175 LEU A O 1
ATOM 1381 N N . LYS A 1 176 ? 43.623 -25.133 -38.933 1.00 51.53 176 LYS A N 1
ATOM 1382 C CA . LYS A 1 176 ? 43.453 -26.233 -37.965 1.00 51.53 176 LYS A CA 1
ATOM 1383 C C . LYS A 1 176 ? 44.331 -27.439 -38.309 1.00 51.53 176 LYS A C 1
ATOM 1385 O O . LYS A 1 176 ? 44.846 -28.084 -37.401 1.00 51.53 176 LYS A O 1
ATOM 1390 N N . GLN A 1 177 ? 44.557 -27.714 -39.595 1.00 49.16 177 GLN A N 1
ATOM 1391 C CA . GLN A 1 177 ? 45.379 -28.849 -40.021 1.00 49.16 177 GLN A CA 1
ATOM 1392 C C . GLN A 1 177 ? 46.879 -28.620 -39.764 1.00 49.16 177 GLN A C 1
ATOM 1394 O O . GLN A 1 177 ? 47.564 -29.539 -39.322 1.00 49.16 177 GLN A O 1
ATOM 1399 N N . ASN A 1 178 ? 47.378 -27.390 -39.943 1.00 46.28 178 ASN A N 1
ATOM 1400 C CA . ASN A 1 178 ? 48.792 -27.071 -39.701 1.00 46.28 178 ASN A CA 1
ATOM 1401 C C . ASN A 1 178 ? 49.155 -27.072 -38.201 1.00 46.28 178 ASN A C 1
ATOM 1403 O O . ASN A 1 178 ? 50.267 -27.426 -37.819 1.00 46.28 178 ASN A O 1
ATOM 1407 N N . LYS A 1 179 ? 48.192 -26.747 -37.327 1.00 52.72 179 LYS A N 1
ATOM 1408 C CA . LYS A 1 179 ? 48.398 -26.791 -35.872 1.00 52.72 179 LYS A CA 1
ATOM 1409 C C . LYS A 1 179 ? 48.507 -28.227 -35.342 1.00 52.72 179 LYS A C 1
ATOM 1411 O O . LYS A 1 179 ? 49.359 -28.494 -34.506 1.00 52.72 179 LYS A O 1
ATOM 1416 N N . ASN A 1 180 ? 47.720 -29.153 -35.893 1.00 51.25 180 ASN A N 1
ATOM 1417 C CA . ASN A 1 180 ? 47.765 -30.566 -35.503 1.00 51.25 180 ASN A CA 1
ATOM 1418 C C . ASN A 1 180 ? 48.996 -31.304 -36.065 1.00 51.25 180 ASN A C 1
ATOM 1420 O O . ASN A 1 180 ? 49.459 -32.260 -35.453 1.00 51.25 180 ASN A O 1
ATOM 1424 N N . ALA A 1 181 ? 49.542 -30.871 -37.207 1.00 49.62 181 ALA A N 1
ATOM 1425 C CA . ALA A 1 181 ? 50.774 -31.440 -37.761 1.00 49.62 181 ALA A CA 1
ATOM 1426 C C . ALA A 1 181 ? 52.025 -31.040 -36.954 1.00 49.62 181 ALA A C 1
ATOM 1428 O O . ALA A 1 181 ? 52.951 -31.835 -36.830 1.00 49.62 181 ALA A O 1
ATOM 1429 N N . ALA A 1 182 ? 52.035 -29.841 -36.361 1.00 51.62 182 ALA A N 1
ATOM 1430 C CA . ALA A 1 182 ? 53.148 -29.349 -35.546 1.00 51.62 182 ALA A CA 1
ATOM 1431 C C . ALA A 1 182 ? 53.218 -29.968 -34.132 1.00 51.62 182 ALA A C 1
ATOM 1433 O O . ALA A 1 182 ? 54.266 -29.910 -33.495 1.00 51.62 182 ALA A O 1
ATOM 1434 N N . GLU A 1 183 ? 52.129 -30.564 -33.637 1.00 53.59 183 GLU A N 1
ATOM 1435 C CA . GLU A 1 183 ? 52.093 -31.275 -32.345 1.00 53.59 183 GLU A CA 1
ATOM 1436 C C . GLU A 1 183 ? 52.431 -32.772 -32.452 1.00 53.59 183 GLU A C 1
ATOM 1438 O O . GLU A 1 183 ? 52.602 -33.421 -31.427 1.00 53.59 183 GLU A O 1
ATOM 1443 N N . ALA A 1 184 ? 52.561 -33.324 -33.664 1.00 51.53 184 ALA A N 1
ATOM 1444 C CA . ALA A 1 184 ? 52.876 -34.740 -33.880 1.00 51.53 184 ALA A CA 1
ATOM 1445 C C . ALA A 1 184 ? 54.383 -35.038 -34.047 1.00 51.53 184 ALA A C 1
ATOM 1447 O O . ALA A 1 184 ? 54.755 -36.204 -34.142 1.00 51.53 184 ALA A O 1
ATOM 1448 N N . ASP A 1 185 ? 55.234 -34.006 -34.085 1.00 51.56 185 ASP A N 1
ATOM 1449 C CA . ASP A 1 185 ? 56.697 -34.115 -34.250 1.00 51.56 185 ASP A CA 1
ATOM 1450 C C . ASP A 1 185 ? 57.469 -33.712 -32.974 1.00 51.56 185 ASP A C 1
ATOM 1452 O O . ASP A 1 185 ? 58.606 -33.242 -33.021 1.00 51.56 185 ASP A O 1
ATOM 1456 N N . LYS A 1 186 ? 56.834 -33.852 -31.806 1.00 47.50 186 LYS A N 1
ATOM 1457 C CA . LYS A 1 186 ? 57.428 -33.574 -30.494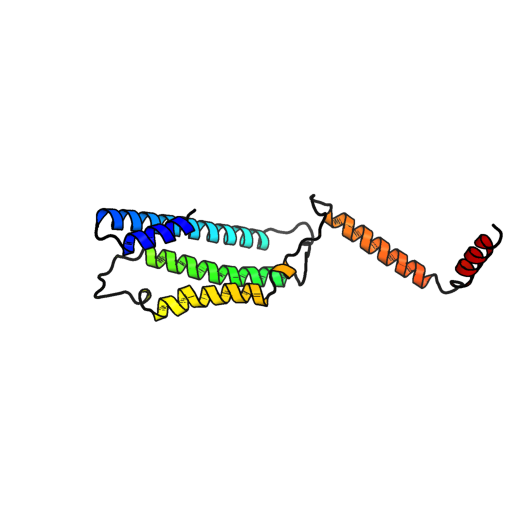 1.00 47.50 186 LYS A CA 1
ATOM 1458 C C . LYS A 1 186 ? 57.157 -34.719 -29.528 1.00 47.50 186 LYS A C 1
ATOM 1460 O O . LYS A 1 186 ? 58.059 -34.990 -28.706 1.00 47.50 186 LYS A O 1
#

Secondary structure (DSSP, 8-state):
-HHHHHHHHHHHHHH---HHHHHHHHHHHHHHHHHHHHHHHHHHHHHHHHHHSPPSSPPP--SSS-HHHHHHHHHHHHHHHHHHHHHHHHHHHS----TTS--GGGSHHHIIIIIIIHHHHHHHHHHHTTHHHHT---TT--STTHHHHHHHHHHHHHHHHHHHHHTTTS-HHHHHHHHHHHTS--

Radius of gyration: 29.39 Å; chains: 1; bounding box: 83×49×77 Å

Foldseek 3Di:
DLVVLLVVLVVVLVPDPDPVSVVVSLVSNLVSLVVLLVVLVVVVVVLVCVVPPDDPDDDDFPFDDDPVVVSVLVVVLSVLSNQQSVLSNCVSPDDDDDPVDDDPCPDPCNCCVRNNVSVVVSVVSCVVVVVVRRHDDDPPPDDDPPVVVVVVVVVVVVVVVVVVVVVPPDDPPPVVVVVVVVVVVD

Sequence (186 aa):
VAFVLTISFTIESFYTLDAKIKNVALWIQRASSIIMLLFNVASLVILSLSIFLPRTSPPENFGAGSIKGKTTILCVMMFFVLFIISFRFGTAWADARLASNPAWFDSKAAFYIIEFAFEIVVIYGFLLTRFDRIFWVPNGSAKAGDYQKLRDVAQEGEEMDERLSSAGGESVPALKQNKNAAEADK

pLDDT: mean 81.49, std 15.18, range [46.28, 95.75]